Protein AF-A0A501WG36-F1 (afdb_monomer)

Organism: NCBI:txid2589816

Structure (mmCIF, N/CA/C/O backbone):
data_AF-A0A501WG36-F1
#
_entry.id   AF-A0A501WG36-F1
#
loop_
_atom_site.group_PDB
_atom_site.id
_atom_site.type_symbol
_atom_site.label_atom_id
_atom_site.label_alt_id
_atom_site.label_comp_id
_atom_site.label_asym_id
_atom_site.label_entity_id
_atom_site.label_seq_id
_atom_site.pdbx_PDB_ins_code
_atom_site.Cartn_x
_atom_site.Cartn_y
_atom_site.Cartn_z
_atom_site.occupancy
_atom_site.B_iso_or_equiv
_atom_site.auth_seq_id
_atom_site.auth_comp_id
_atom_site.auth_asym_id
_atom_site.auth_atom_id
_atom_site.pdbx_PDB_model_num
ATOM 1 N N . MET A 1 1 ? 20.739 8.788 -45.352 1.00 69.88 1 MET A N 1
ATOM 2 C CA . MET A 1 1 ? 20.113 9.465 -44.192 1.00 69.88 1 MET A CA 1
ATOM 3 C C . MET A 1 1 ? 19.326 8.489 -43.311 1.00 69.88 1 MET A C 1
ATOM 5 O O . MET A 1 1 ? 19.638 8.377 -42.136 1.00 69.88 1 MET A O 1
ATOM 9 N N . ILE A 1 2 ? 18.413 7.695 -43.884 1.00 77.44 2 ILE A N 1
ATOM 10 C CA . ILE A 1 2 ? 17.522 6.759 -43.165 1.00 77.44 2 ILE A CA 1
ATOM 11 C C . ILE A 1 2 ? 18.264 5.707 -42.306 1.00 77.44 2 ILE A C 1
ATOM 13 O O . ILE A 1 2 ? 17.936 5.539 -41.139 1.00 77.44 2 ILE A O 1
ATOM 17 N N . LYS A 1 3 ? 19.327 5.056 -42.812 1.00 81.00 3 LYS A N 1
ATOM 18 C CA . LYS A 1 3 ? 20.100 4.056 -42.033 1.00 81.00 3 LYS A CA 1
ATOM 19 C C . LYS A 1 3 ? 20.737 4.621 -40.752 1.00 81.00 3 LYS A C 1
ATOM 21 O O . LYS A 1 3 ? 20.741 3.947 -39.731 1.00 81.00 3 LYS A O 1
ATOM 26 N N . LYS A 1 4 ? 21.246 5.861 -40.790 1.00 82.88 4 LYS A N 1
ATOM 27 C CA . LYS A 1 4 ? 21.841 6.521 -39.610 1.00 82.88 4 LYS A CA 1
ATOM 28 C C . LYS A 1 4 ? 20.781 6.822 -38.545 1.00 82.88 4 LYS A C 1
ATOM 30 O O . LYS A 1 4 ? 21.060 6.690 -37.361 1.00 82.88 4 LYS A O 1
ATOM 35 N N . LEU A 1 5 ? 19.565 7.159 -38.979 1.00 83.56 5 LEU A N 1
ATOM 36 C CA . LEU A 1 5 ? 18.428 7.398 -38.094 1.00 83.56 5 LEU A CA 1
ATOM 37 C C . LEU A 1 5 ? 17.982 6.108 -37.384 1.00 83.56 5 LEU A C 1
ATOM 39 O O . LEU A 1 5 ? 17.797 6.119 -36.173 1.00 83.56 5 LEU A O 1
ATOM 43 N N . PHE A 1 6 ? 17.900 4.981 -38.101 1.00 89.00 6 PHE A N 1
ATOM 44 C CA . PHE A 1 6 ? 17.597 3.674 -37.497 1.00 89.00 6 PHE A CA 1
ATOM 45 C C . PHE A 1 6 ? 18.635 3.243 -36.456 1.00 89.00 6 PHE A C 1
ATOM 47 O O . PHE A 1 6 ? 18.264 2.798 -35.373 1.00 89.00 6 PHE A O 1
ATOM 54 N N . VAL A 1 7 ? 19.927 3.410 -36.755 1.00 90.88 7 VAL A N 1
ATOM 55 C CA . VAL A 1 7 ? 21.003 3.101 -35.798 1.00 90.88 7 VAL A CA 1
ATOM 56 C C . VAL A 1 7 ? 20.890 3.980 -34.551 1.00 90.88 7 VAL A C 1
ATOM 58 O O . VAL A 1 7 ? 20.987 3.470 -33.439 1.00 90.88 7 VAL A O 1
ATOM 61 N N . PHE A 1 8 ? 20.625 5.278 -34.718 1.00 92.94 8 PHE A N 1
ATOM 62 C CA . PHE A 1 8 ? 20.435 6.197 -33.596 1.00 92.94 8 PHE A CA 1
ATOM 63 C C . PHE A 1 8 ? 19.268 5.775 -32.691 1.00 92.94 8 PHE A C 1
ATOM 65 O O . PHE A 1 8 ? 19.455 5.640 -31.483 1.00 92.94 8 PHE A O 1
ATOM 72 N N . PHE A 1 9 ? 18.091 5.488 -33.257 1.00 93.31 9 PHE A N 1
ATOM 73 C CA . PHE A 1 9 ? 16.951 5.005 -32.471 1.00 93.31 9 PHE A CA 1
ATOM 74 C C . PHE A 1 9 ? 17.240 3.669 -31.777 1.00 93.31 9 PHE A C 1
ATOM 76 O O . PHE A 1 9 ? 16.871 3.498 -30.617 1.00 93.31 9 PHE A O 1
ATOM 83 N N . GLY A 1 10 ? 17.950 2.751 -32.441 1.00 94.88 10 GLY A N 1
ATOM 84 C CA . GLY A 1 10 ? 18.379 1.489 -31.835 1.00 94.88 10 GLY A CA 1
ATOM 85 C C . GLY A 1 10 ? 19.275 1.694 -30.610 1.00 94.88 10 GLY A C 1
ATOM 86 O O . GLY A 1 10 ? 19.047 1.074 -29.573 1.00 94.88 10 GLY A O 1
ATOM 87 N N . LEU A 1 11 ? 20.244 2.612 -30.691 1.00 96.06 11 LEU A N 1
ATOM 88 C CA . LEU A 1 11 ? 21.120 2.953 -29.565 1.00 96.06 11 LEU A CA 1
ATOM 89 C C . LEU A 1 11 ? 20.352 3.592 -28.404 1.00 96.06 11 LEU A C 1
ATOM 91 O O . LEU A 1 11 ? 20.610 3.257 -27.250 1.00 96.06 11 LEU A O 1
ATOM 95 N N . VAL A 1 12 ? 19.385 4.469 -28.692 1.00 96.19 12 VAL A N 1
ATOM 96 C CA . VAL A 1 12 ? 18.534 5.079 -27.658 1.00 96.19 12 VAL A CA 1
ATOM 97 C C . VAL A 1 12 ? 17.690 4.018 -26.949 1.00 96.19 12 VAL A C 1
ATOM 99 O O . VAL A 1 12 ? 17.652 3.994 -25.720 1.00 96.19 12 VAL A O 1
ATOM 102 N N . ILE A 1 13 ? 17.055 3.108 -27.695 1.00 95.75 13 ILE A N 1
ATOM 103 C CA . ILE A 1 13 ? 16.267 2.009 -27.116 1.00 95.75 13 ILE A CA 1
ATOM 104 C C . ILE A 1 13 ? 17.152 1.115 -26.243 1.00 95.75 13 ILE A C 1
ATOM 106 O O . ILE A 1 13 ? 16.774 0.794 -25.116 1.00 95.75 13 ILE A O 1
ATOM 110 N N . LEU A 1 14 ? 18.345 0.757 -26.727 1.00 97.00 14 LEU A N 1
ATOM 111 C CA . LEU A 1 14 ? 19.301 -0.044 -25.967 1.00 97.00 14 LEU A CA 1
ATOM 112 C C . LEU A 1 14 ? 19.734 0.667 -24.679 1.00 97.00 14 LEU A C 1
ATOM 114 O O . LEU A 1 14 ? 19.752 0.046 -23.621 1.00 97.00 14 LEU A O 1
ATOM 118 N N . ALA A 1 15 ? 20.027 1.967 -24.737 1.00 97.50 15 ALA A N 1
ATOM 119 C CA . ALA A 1 15 ? 20.397 2.747 -23.560 1.00 97.50 15 ALA A CA 1
ATOM 120 C C . ALA A 1 15 ? 19.265 2.791 -22.518 1.00 97.50 15 ALA A C 1
ATOM 122 O O . ALA A 1 15 ? 19.511 2.582 -21.330 1.00 97.50 15 ALA A O 1
ATOM 123 N N . VAL A 1 16 ? 18.015 2.994 -22.953 1.00 96.69 16 VAL A N 1
ATOM 124 C CA . VAL A 1 16 ? 16.836 2.965 -22.070 1.00 96.69 16 VAL A CA 1
ATOM 125 C C . VAL A 1 16 ? 16.648 1.578 -21.451 1.00 96.69 16 VAL A C 1
ATOM 127 O O . VAL A 1 16 ? 16.400 1.475 -20.248 1.00 96.69 16 VAL A O 1
ATOM 130 N N . PHE A 1 17 ? 16.799 0.512 -22.239 1.00 97.00 17 PHE A N 1
ATOM 131 C CA . PHE A 1 17 ? 16.728 -0.860 -21.742 1.00 97.00 17 PHE A CA 1
ATOM 132 C C . PHE A 1 17 ? 17.801 -1.130 -20.683 1.00 97.00 17 PHE A C 1
ATOM 134 O O . PHE A 1 17 ? 17.470 -1.566 -19.583 1.00 97.00 17 PHE A O 1
ATOM 141 N N . LEU A 1 18 ? 19.067 -0.818 -20.979 1.00 98.00 18 LEU A N 1
ATOM 142 C CA . LEU A 1 18 ? 20.187 -1.014 -20.055 1.00 98.00 18 LEU A CA 1
ATOM 143 C C . LEU A 1 18 ? 20.000 -0.224 -18.757 1.00 98.00 18 LEU A C 1
ATOM 145 O O . LEU A 1 18 ? 20.305 -0.732 -17.682 1.00 98.00 18 LEU A O 1
ATOM 149 N N . TYR A 1 19 ? 19.444 0.984 -18.843 1.00 98.00 19 TYR A N 1
ATOM 150 C CA . TYR A 1 19 ? 19.111 1.788 -17.674 1.00 98.00 19 TYR A CA 1
ATOM 151 C C . TYR A 1 19 ? 18.047 1.133 -16.783 1.00 98.00 19 TYR A C 1
ATOM 153 O O . TYR A 1 19 ? 18.227 1.034 -15.573 1.00 98.00 19 TYR A O 1
ATOM 161 N N . TYR A 1 20 ? 16.932 0.661 -17.342 1.00 97.88 20 TYR A N 1
ATOM 162 C CA . TYR A 1 20 ? 15.915 -0.010 -16.526 1.00 97.88 20 TYR A CA 1
ATOM 163 C C . TYR A 1 20 ? 16.375 -1.385 -16.033 1.00 97.88 20 TYR A C 1
ATOM 165 O O . TYR A 1 20 ? 16.014 -1.793 -14.930 1.00 97.88 20 TYR A O 1
ATOM 173 N N . PHE A 1 21 ? 17.207 -2.076 -16.810 1.00 98.19 21 PHE A N 1
ATOM 174 C CA . PHE A 1 21 ? 17.831 -3.322 -16.389 1.00 98.19 21 PHE A CA 1
ATOM 175 C C . PHE A 1 21 ? 18.759 -3.103 -15.188 1.00 98.19 21 PHE A C 1
ATOM 177 O O . PHE A 1 21 ? 18.647 -3.823 -14.196 1.00 98.19 21 PHE A O 1
ATOM 184 N N . SER A 1 22 ? 19.605 -2.066 -15.214 1.00 98.38 22 SER A N 1
ATOM 185 C CA . SER A 1 22 ? 20.462 -1.732 -14.071 1.00 98.38 22 SER A CA 1
ATOM 186 C C . SER A 1 22 ? 19.648 -1.330 -12.837 1.00 98.38 22 SER A C 1
ATOM 188 O O . SER A 1 22 ? 19.974 -1.770 -11.738 1.00 98.38 22 SER A O 1
ATOM 190 N N . VAL A 1 23 ? 18.536 -0.599 -13.005 1.00 98.19 23 VAL A N 1
ATOM 191 C CA . VAL A 1 23 ? 17.589 -0.301 -11.911 1.00 98.19 23 VAL A CA 1
ATOM 192 C C . VAL A 1 23 ? 17.072 -1.582 -11.252 1.00 98.19 23 VAL A C 1
ATOM 194 O O . VAL A 1 23 ? 17.028 -1.654 -10.025 1.00 98.19 23 VAL A O 1
ATOM 197 N N . ILE A 1 24 ? 16.706 -2.603 -12.035 1.00 98.44 24 ILE A N 1
ATOM 198 C CA . ILE A 1 24 ? 16.245 -3.890 -11.492 1.00 98.44 24 ILE A CA 1
ATOM 199 C C . ILE A 1 24 ? 17.374 -4.589 -10.728 1.00 98.44 24 ILE A C 1
ATOM 201 O O . ILE A 1 24 ? 17.134 -5.081 -9.629 1.00 98.44 24 ILE A O 1
ATOM 205 N N . LEU A 1 25 ? 18.593 -4.629 -11.274 1.00 98.56 25 LEU A N 1
ATOM 206 C CA . LEU A 1 25 ? 19.733 -5.271 -10.610 1.00 98.56 25 LEU A CA 1
ATOM 207 C C . LEU A 1 25 ? 20.067 -4.607 -9.271 1.00 98.56 25 LEU A C 1
ATOM 209 O O . LEU A 1 25 ? 20.210 -5.302 -8.267 1.00 98.56 25 LEU A O 1
ATOM 213 N N . ILE A 1 26 ? 20.118 -3.272 -9.246 1.00 98.50 26 ILE A N 1
ATOM 214 C CA . ILE A 1 26 ? 20.342 -2.496 -8.022 1.00 98.50 26 ILE A CA 1
ATOM 215 C C . ILE A 1 26 ? 19.221 -2.778 -7.020 1.00 98.50 26 ILE A C 1
ATOM 217 O O . ILE A 1 26 ? 19.494 -3.085 -5.863 1.00 98.50 26 ILE A O 1
ATOM 221 N N . ALA A 1 27 ? 17.959 -2.737 -7.448 1.00 98.50 27 ALA A N 1
ATOM 222 C CA . ALA A 1 27 ? 16.847 -3.011 -6.548 1.00 98.50 27 ALA A CA 1
ATOM 223 C C . ALA A 1 27 ? 16.910 -4.430 -5.968 1.00 98.50 27 ALA A C 1
ATOM 225 O O . ALA A 1 27 ? 16.736 -4.597 -4.765 1.00 98.50 27 ALA A O 1
ATOM 226 N N . ARG A 1 28 ? 17.218 -5.448 -6.784 1.00 98.56 28 ARG A N 1
ATOM 227 C CA . ARG A 1 28 ? 17.373 -6.837 -6.319 1.00 98.56 28 ARG A CA 1
ATOM 228 C C . ARG A 1 28 ? 18.486 -6.981 -5.285 1.00 98.56 28 ARG A C 1
ATOM 230 O O . ARG A 1 28 ? 18.293 -7.705 -4.315 1.00 98.56 28 ARG A O 1
ATOM 237 N N . ALA A 1 29 ? 19.614 -6.297 -5.483 1.00 98.56 29 ALA A N 1
ATOM 238 C CA . ALA A 1 29 ? 20.736 -6.330 -4.550 1.00 98.56 29 ALA A CA 1
ATOM 239 C C . ALA A 1 29 ? 20.374 -5.727 -3.181 1.00 98.56 29 ALA A C 1
ATOM 241 O O . ALA A 1 29 ? 20.750 -6.287 -2.158 1.00 98.56 29 ALA A O 1
ATOM 242 N N . ASN A 1 30 ? 19.591 -4.643 -3.166 1.00 98.19 30 ASN A N 1
ATOM 243 C CA . ASN A 1 30 ? 19.268 -3.902 -1.941 1.00 98.19 30 ASN A CA 1
ATOM 244 C C . ASN A 1 30 ? 17.944 -4.331 -1.274 1.00 98.19 30 ASN A C 1
ATOM 246 O O . ASN A 1 30 ? 17.700 -3.977 -0.126 1.00 98.19 30 ASN A O 1
ATOM 250 N N . THR A 1 31 ? 17.076 -5.097 -1.953 1.00 98.56 31 THR A N 1
ATOM 251 C CA . THR A 1 31 ? 15.717 -5.414 -1.451 1.00 98.56 31 THR A CA 1
ATOM 252 C C . THR A 1 31 ? 15.736 -6.041 -0.060 1.00 98.56 31 THR A C 1
ATOM 254 O O . THR A 1 31 ? 14.935 -5.665 0.790 1.00 98.56 31 THR A O 1
ATOM 257 N N . LYS A 1 32 ? 16.641 -6.996 0.178 1.00 98.19 32 LYS A N 1
ATOM 258 C CA . LYS A 1 32 ? 16.707 -7.715 1.455 1.00 98.19 32 LYS A CA 1
ATOM 259 C C . LYS A 1 32 ? 17.070 -6.784 2.614 1.00 98.19 32 LYS A C 1
ATOM 261 O O . LYS A 1 32 ? 16.481 -6.897 3.680 1.00 98.19 32 LYS A O 1
ATOM 266 N N . GLU A 1 33 ? 18.021 -5.882 2.395 1.00 98.31 33 GLU A N 1
ATOM 267 C CA . GLU A 1 33 ? 18.444 -4.892 3.389 1.00 98.31 33 GLU A CA 1
ATOM 268 C C . GLU A 1 33 ? 17.315 -3.903 3.682 1.00 98.31 33 GLU A C 1
ATOM 270 O O . GLU A 1 33 ? 16.894 -3.806 4.828 1.00 98.31 33 GLU A O 1
ATOM 275 N N . ILE A 1 34 ? 16.717 -3.313 2.640 1.00 98.31 34 ILE A N 1
ATOM 276 C CA . ILE A 1 34 ? 15.570 -2.396 2.756 1.00 98.31 34 ILE A CA 1
ATOM 277 C C . ILE A 1 34 ? 14.424 -3.020 3.566 1.00 98.31 34 ILE A C 1
ATOM 279 O O . ILE A 1 34 ? 13.839 -2.374 4.432 1.00 98.31 34 ILE A O 1
ATOM 283 N N . VAL A 1 35 ? 14.081 -4.281 3.288 1.00 98.50 35 VAL A N 1
ATOM 284 C CA . VAL A 1 35 ? 13.005 -4.984 4.003 1.00 98.50 35 VAL A CA 1
ATOM 285 C C . VAL A 1 35 ? 13.389 -5.259 5.454 1.00 98.50 35 VAL A C 1
ATOM 287 O O . VAL A 1 35 ? 12.561 -5.066 6.339 1.00 98.50 35 VAL A O 1
ATOM 290 N N . ASN A 1 36 ? 14.625 -5.683 5.719 1.00 98.31 36 ASN A N 1
ATOM 291 C CA . ASN A 1 36 ? 15.087 -5.938 7.083 1.00 98.31 36 ASN A CA 1
ATOM 292 C C . ASN A 1 36 ? 15.111 -4.658 7.928 1.00 98.31 36 ASN A C 1
ATOM 294 O O . ASN A 1 36 ? 14.670 -4.685 9.072 1.00 98.31 36 ASN A O 1
ATOM 298 N N . GLU A 1 37 ? 15.575 -3.543 7.364 1.00 97.81 37 GLU A N 1
ATOM 299 C CA . GLU A 1 37 ? 15.537 -2.233 8.019 1.00 97.81 37 GLU A CA 1
ATOM 300 C C . GLU A 1 37 ? 14.099 -1.796 8.308 1.00 97.81 37 GLU A C 1
ATOM 302 O O . GLU A 1 37 ? 13.791 -1.369 9.420 1.00 97.81 37 GLU A O 1
ATOM 307 N N . ALA A 1 38 ? 13.195 -1.964 7.338 1.00 97.31 38 ALA A N 1
ATOM 308 C CA . ALA A 1 38 ? 11.784 -1.646 7.521 1.00 97.31 38 ALA A CA 1
ATOM 309 C C . ALA A 1 38 ? 11.139 -2.489 8.633 1.00 97.31 38 ALA A C 1
ATOM 311 O O . ALA A 1 38 ? 10.385 -1.957 9.444 1.00 97.31 38 ALA A O 1
ATOM 312 N N . LEU A 1 39 ? 11.467 -3.783 8.710 1.00 97.75 39 LEU A N 1
ATOM 313 C CA . LEU A 1 39 ? 10.979 -4.682 9.759 1.00 97.75 39 LEU A CA 1
ATOM 314 C C . LEU A 1 39 ? 11.571 -4.384 11.143 1.00 97.75 39 LEU A C 1
ATOM 316 O O . LEU A 1 39 ? 10.935 -4.699 12.145 1.00 97.75 39 LEU A O 1
ATOM 320 N N . ALA A 1 40 ? 12.770 -3.804 11.205 1.00 97.19 40 ALA A N 1
ATOM 321 C CA . ALA A 1 40 ? 13.427 -3.414 12.450 1.00 97.19 40 ALA A CA 1
ATOM 322 C C . ALA A 1 40 ? 12.992 -2.026 12.961 1.00 97.19 40 ALA A C 1
ATOM 324 O O . ALA A 1 40 ? 13.392 -1.628 14.055 1.00 97.19 40 ALA A O 1
ATOM 325 N N . SER A 1 41 ? 12.194 -1.280 12.188 1.00 95.75 41 SER A N 1
ATOM 326 C CA . SER A 1 41 ? 11.684 0.030 12.596 1.00 95.75 41 SER A CA 1
ATOM 327 C C . SER A 1 41 ? 10.709 -0.088 13.770 1.00 95.75 41 SER A C 1
ATOM 329 O O . SER A 1 41 ? 9.834 -0.949 13.800 1.00 95.75 41 SER A O 1
ATOM 331 N N . ASP A 1 42 ? 10.789 0.883 14.677 1.00 93.69 42 ASP A N 1
ATOM 332 C CA . ASP A 1 42 ? 9.832 1.161 15.756 1.00 93.69 42 ASP A CA 1
ATOM 333 C C . ASP A 1 42 ? 8.380 1.393 15.290 1.00 93.69 42 ASP A C 1
ATOM 335 O O . ASP A 1 42 ? 7.446 1.363 16.091 1.00 93.69 42 ASP A O 1
ATOM 339 N N . LYS A 1 43 ? 8.169 1.597 13.987 1.00 91.12 43 LYS A N 1
ATOM 340 C CA . LYS A 1 43 ? 6.844 1.680 13.365 1.00 91.12 43 LYS A CA 1
ATOM 341 C C . LYS A 1 43 ? 6.148 0.328 13.226 1.00 91.12 43 LYS A C 1
ATOM 343 O O . LYS A 1 43 ? 4.946 0.307 12.979 1.00 91.12 43 LYS A O 1
ATOM 348 N N . MET A 1 44 ? 6.870 -0.788 13.339 1.00 96.69 44 MET A N 1
ATOM 349 C CA . MET A 1 44 ? 6.293 -2.133 13.260 1.00 96.69 44 MET A CA 1
ATOM 350 C C . MET A 1 44 ? 5.572 -2.477 14.567 1.00 96.69 44 MET A C 1
ATOM 352 O O . MET A 1 44 ? 6.093 -3.195 15.415 1.00 96.69 44 MET A O 1
ATOM 356 N N . LYS A 1 45 ? 4.371 -1.921 14.732 1.00 97.38 45 LYS A N 1
ATOM 357 C CA . LYS A 1 45 ? 3.529 -2.054 15.929 1.00 97.38 45 LYS A CA 1
ATOM 358 C C . LYS A 1 45 ? 2.586 -3.250 15.859 1.00 97.38 45 LYS A C 1
ATOM 360 O O . LYS A 1 45 ? 2.202 -3.773 16.899 1.00 97.38 45 LYS A O 1
ATOM 365 N N . LEU A 1 46 ? 2.224 -3.666 14.645 1.00 97.56 46 LEU A N 1
ATOM 366 C CA . LEU A 1 46 ? 1.326 -4.787 14.386 1.00 97.56 46 LEU A CA 1
ATOM 367 C C . LEU A 1 46 ? 2.059 -5.959 13.737 1.00 97.56 46 LEU A C 1
ATOM 369 O O . LEU A 1 46 ? 2.835 -5.797 12.787 1.00 97.56 46 LEU A O 1
ATOM 373 N N . GLU A 1 47 ? 1.731 -7.153 14.202 1.00 97.06 47 GLU A N 1
ATOM 374 C CA . GLU A 1 47 ? 1.969 -8.407 13.507 1.00 97.06 47 GLU A CA 1
ATOM 375 C C . GLU A 1 47 ? 0.789 -8.739 12.584 1.00 97.06 47 GLU A C 1
ATOM 377 O O . GLU A 1 47 ? -0.331 -8.260 12.759 1.00 97.06 47 GLU A O 1
ATOM 382 N N . LEU A 1 48 ? 1.009 -9.583 11.571 1.00 95.00 48 LEU A N 1
ATOM 383 C CA . LEU A 1 48 ? -0.068 -9.935 10.636 1.00 95.00 48 LEU A CA 1
ATOM 384 C C . LEU A 1 48 ? -1.219 -10.689 11.327 1.00 95.00 48 LEU A C 1
ATOM 386 O O . LEU A 1 48 ? -2.372 -10.542 10.934 1.00 95.00 48 LEU A O 1
ATOM 390 N N . ASN A 1 49 ? -0.915 -11.464 12.370 1.00 95.50 49 ASN A N 1
ATOM 391 C CA . ASN A 1 49 ? -1.902 -12.194 13.168 1.00 95.50 49 ASN A CA 1
ATOM 392 C C . ASN A 1 49 ? -2.690 -11.303 14.146 1.00 95.50 49 ASN A C 1
ATOM 394 O O . ASN A 1 49 ? -3.583 -11.808 14.823 1.00 95.50 49 ASN A O 1
ATOM 398 N N . ASP A 1 50 ? -2.386 -10.003 14.215 1.00 97.56 50 ASP A N 1
ATOM 399 C CA . ASP A 1 50 ? -3.220 -9.041 14.934 1.00 97.56 50 ASP A CA 1
ATOM 400 C C . ASP A 1 50 ? -4.497 -8.702 14.156 1.00 97.56 50 ASP A C 1
ATOM 402 O O . ASP A 1 50 ? -5.472 -8.250 14.757 1.00 97.56 50 ASP A O 1
ATOM 406 N N . LEU A 1 51 ? -4.512 -8.940 12.838 1.00 98.12 51 LEU A N 1
ATOM 407 C CA . LEU A 1 51 ? -5.714 -8.851 12.017 1.00 98.12 51 LEU A CA 1
ATOM 408 C C . LEU A 1 51 ? -6.525 -10.140 12.153 1.00 98.12 51 LEU A C 1
ATOM 410 O O . LEU A 1 51 ? -5.999 -11.247 12.016 1.00 98.12 51 LEU A O 1
ATOM 414 N N . THR A 1 52 ? -7.837 -10.006 12.338 1.00 98.12 52 THR A N 1
ATOM 415 C CA . THR A 1 52 ? -8.740 -11.152 12.195 1.00 98.12 52 THR A CA 1
ATOM 416 C C . THR A 1 52 ? -8.754 -11.639 10.743 1.00 98.12 52 THR A C 1
ATOM 418 O O . THR A 1 52 ? -8.447 -10.890 9.812 1.00 98.12 52 THR A O 1
ATOM 421 N N . ALA A 1 53 ? -9.163 -12.892 10.521 1.00 97.44 53 ALA A N 1
ATOM 422 C CA . ALA A 1 53 ? -9.311 -13.429 9.166 1.00 97.44 53 ALA A CA 1
ATOM 423 C C . ALA A 1 53 ? -10.258 -12.572 8.302 1.00 97.44 53 ALA A C 1
ATOM 425 O O . ALA A 1 53 ? -9.988 -12.352 7.126 1.00 97.44 53 ALA A O 1
ATOM 426 N N . GLU A 1 54 ? -11.325 -12.040 8.903 1.00 97.81 54 GLU A N 1
ATOM 427 C CA . GLU A 1 54 ? -12.287 -11.158 8.236 1.00 97.81 54 GLU A CA 1
ATOM 428 C C . GLU A 1 54 ? -11.671 -9.800 7.865 1.00 97.81 54 GLU A C 1
ATOM 430 O O . GLU A 1 54 ? -11.855 -9.315 6.750 1.00 97.81 54 GLU A O 1
ATOM 435 N N . GLN A 1 55 ? -10.882 -9.200 8.765 1.00 98.50 55 GLN A N 1
ATOM 436 C CA . GLN A 1 55 ? -10.149 -7.964 8.476 1.00 98.50 55 GLN A CA 1
ATOM 437 C C . GLN A 1 55 ? -9.142 -8.172 7.345 1.00 98.50 55 GLN A C 1
ATOM 439 O O . GLN A 1 55 ? -9.083 -7.369 6.415 1.00 98.50 55 GLN A O 1
ATOM 444 N N . LEU A 1 56 ? -8.369 -9.258 7.389 1.00 98.31 56 LEU A N 1
ATOM 445 C CA . LEU A 1 56 ? -7.402 -9.562 6.341 1.00 98.31 56 LEU A CA 1
ATOM 446 C C . LEU A 1 56 ? -8.085 -9.784 4.983 1.00 98.31 56 LEU A C 1
ATOM 448 O O . LEU A 1 56 ? -7.640 -9.218 3.984 1.00 98.31 56 LEU A O 1
ATOM 452 N N . ASP A 1 57 ? -9.178 -10.549 4.942 1.00 97.94 57 ASP A N 1
ATOM 453 C CA . ASP A 1 57 ? -9.952 -10.763 3.715 1.00 97.94 57 ASP A CA 1
ATOM 454 C C . ASP A 1 57 ? -10.479 -9.440 3.145 1.00 97.94 57 ASP A C 1
ATOM 456 O O . ASP A 1 57 ? -10.264 -9.138 1.969 1.00 97.94 57 ASP A O 1
ATOM 460 N N . ALA A 1 58 ? -11.071 -8.589 3.988 1.00 98.31 58 ALA A N 1
ATOM 461 C CA . ALA A 1 58 ? -11.553 -7.284 3.557 1.00 98.31 58 ALA A CA 1
ATOM 462 C C . ALA A 1 58 ? -10.425 -6.385 3.039 1.00 98.31 58 ALA A C 1
ATOM 464 O O . ALA A 1 58 ? -10.587 -5.735 2.004 1.00 98.31 58 ALA A O 1
ATOM 465 N N . LEU A 1 59 ? -9.267 -6.357 3.706 1.00 98.19 59 LEU A N 1
ATOM 466 C CA . LEU A 1 59 ? -8.108 -5.601 3.237 1.00 98.19 59 LEU A CA 1
ATOM 467 C C . LEU A 1 59 ? -7.715 -6.016 1.822 1.00 98.19 59 LEU A C 1
ATOM 469 O O . LEU A 1 59 ? -7.563 -5.156 0.954 1.00 98.19 59 LEU A O 1
ATOM 473 N N . LEU A 1 60 ? -7.580 -7.320 1.588 1.00 97.44 60 LEU A N 1
ATOM 474 C CA . LEU A 1 60 ? -7.177 -7.871 0.300 1.00 97.44 60 LEU A CA 1
ATOM 475 C C . LEU A 1 60 ? -8.241 -7.608 -0.760 1.00 97.44 60 LEU A C 1
ATOM 477 O O . LEU A 1 60 ? -7.948 -6.984 -1.775 1.00 97.44 60 LEU A O 1
ATOM 481 N N . LYS A 1 61 ? -9.495 -7.977 -0.495 1.00 96.38 61 LYS A N 1
ATOM 482 C CA . LYS A 1 61 ? -10.614 -7.808 -1.430 1.00 96.38 61 LYS A CA 1
ATOM 483 C C . LYS A 1 61 ? -10.795 -6.353 -1.859 1.00 96.38 61 LYS A C 1
ATOM 485 O O . LYS A 1 61 ? -11.148 -6.088 -3.006 1.00 96.38 61 LYS A O 1
ATOM 490 N N . ILE A 1 62 ? -10.534 -5.405 -0.957 1.00 96.06 62 ILE A N 1
ATOM 491 C CA . ILE A 1 62 ? -10.687 -3.980 -1.242 1.00 96.06 62 ILE A CA 1
ATOM 492 C C . ILE A 1 62 ? -9.430 -3.350 -1.829 1.00 96.06 62 ILE A C 1
ATOM 494 O O . ILE A 1 62 ? -9.587 -2.472 -2.669 1.00 96.06 62 ILE A O 1
ATOM 498 N N . GLN A 1 63 ? -8.217 -3.717 -1.409 1.00 95.69 63 GLN A N 1
ATOM 499 C CA . GLN A 1 63 ? -6.990 -3.036 -1.849 1.00 95.69 63 GLN A CA 1
ATOM 500 C C . GLN A 1 63 ? -6.286 -3.734 -3.010 1.00 95.69 63 GLN A C 1
ATOM 502 O O . GLN A 1 63 ? -5.744 -3.039 -3.872 1.00 95.69 63 GLN A O 1
ATOM 507 N N . ASP A 1 64 ? -6.282 -5.065 -3.025 1.00 96.88 64 ASP A N 1
ATOM 508 C CA . ASP A 1 64 ? -5.497 -5.888 -3.946 1.00 96.88 64 ASP A CA 1
ATOM 509 C C . ASP A 1 64 ? -6.063 -7.328 -4.015 1.00 96.88 64 ASP A C 1
ATOM 511 O O . ASP A 1 64 ? -5.517 -8.260 -3.418 1.00 96.88 64 ASP A O 1
ATOM 515 N N . PRO A 1 65 ? -7.215 -7.533 -4.682 1.00 95.50 65 PRO A N 1
ATOM 516 C CA . PRO A 1 65 ? -7.990 -8.776 -4.596 1.00 95.50 65 PRO A CA 1
ATOM 517 C C . PRO A 1 65 ? -7.249 -10.021 -5.103 1.00 95.50 65 PRO A C 1
ATOM 519 O O . PRO A 1 65 ? -7.602 -11.137 -4.733 1.00 95.50 65 PRO A O 1
ATOM 522 N N . ASN A 1 66 ? -6.209 -9.853 -5.923 1.00 96.00 66 ASN A N 1
ATOM 523 C CA . ASN A 1 66 ? -5.401 -10.951 -6.458 1.00 96.00 66 ASN A CA 1
ATOM 524 C C . ASN A 1 66 ? -4.001 -11.039 -5.821 1.00 96.00 66 ASN A C 1
ATOM 526 O O . ASN A 1 66 ? -3.082 -11.632 -6.400 1.00 96.00 66 ASN A O 1
ATOM 530 N N . PHE A 1 67 ? -3.825 -10.43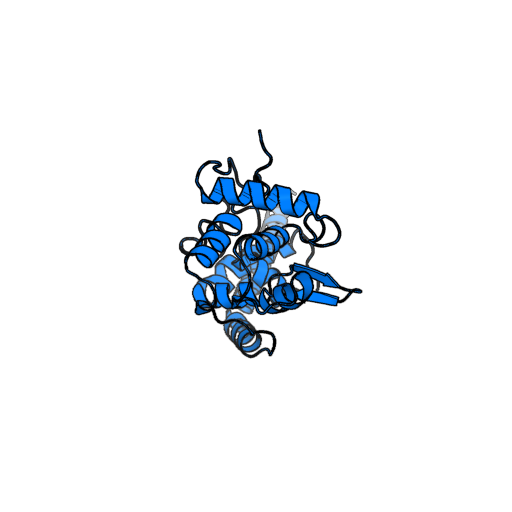3 -4.643 1.00 98.19 67 PHE A N 1
ATOM 531 C CA . PHE A 1 67 ? -2.532 -10.200 -4.003 1.00 98.19 67 PHE A CA 1
ATOM 532 C C . PHE A 1 67 ? -1.615 -11.426 -3.944 1.00 98.19 67 PHE A C 1
ATOM 534 O O . PHE A 1 67 ? -0.445 -11.356 -4.328 1.00 98.19 67 PHE A O 1
ATOM 541 N N . TYR A 1 68 ? -2.132 -12.563 -3.471 1.00 97.62 68 TYR A N 1
ATOM 542 C CA . TYR A 1 68 ? -1.327 -13.773 -3.285 1.00 97.62 68 TYR A CA 1
ATOM 543 C C . TYR A 1 68 ? -0.929 -14.451 -4.600 1.00 97.62 68 TYR A C 1
ATOM 545 O O . TYR A 1 68 ? 0.079 -15.155 -4.638 1.00 97.62 68 TYR A O 1
ATOM 553 N N . ASN A 1 69 ? -1.666 -14.214 -5.685 1.00 96.75 69 ASN A N 1
ATOM 554 C CA . ASN A 1 69 ? -1.422 -14.880 -6.964 1.00 96.75 69 ASN A CA 1
ATOM 555 C C . ASN A 1 69 ? -0.529 -14.049 -7.891 1.00 96.75 69 ASN A C 1
ATOM 557 O O . ASN A 1 69 ? 0.222 -14.599 -8.702 1.00 96.75 69 ASN A O 1
ATOM 561 N N . HIS A 1 70 ? -0.601 -12.719 -7.802 1.00 97.12 70 HIS A N 1
ATOM 562 C CA . HIS A 1 70 ? 0.216 -11.856 -8.642 1.00 97.12 70 HIS A CA 1
ATOM 563 C C . HIS A 1 70 ? 1.661 -11.777 -8.126 1.00 97.12 70 HIS A C 1
ATOM 565 O O . HIS A 1 70 ? 1.951 -11.935 -6.942 1.00 97.12 70 HIS A O 1
ATOM 571 N N . LYS A 1 71 ? 2.602 -11.426 -9.006 1.00 96.44 71 LYS A N 1
ATOM 572 C CA . LYS A 1 71 ? 4.028 -11.273 -8.660 1.00 96.44 71 LYS A CA 1
ATOM 573 C C . LYS A 1 71 ? 4.414 -9.795 -8.584 1.00 96.44 71 LYS A C 1
ATOM 575 O O . LYS A 1 71 ? 5.149 -9.299 -9.423 1.00 96.44 71 LYS A O 1
ATOM 580 N N . GLY A 1 72 ? 3.813 -9.060 -7.659 1.00 97.06 72 GLY A N 1
ATOM 581 C CA . GLY A 1 72 ? 4.020 -7.621 -7.449 1.00 97.06 72 GLY A CA 1
ATOM 582 C C . GLY A 1 72 ? 3.203 -6.653 -8.303 1.00 97.06 72 GLY A C 1
ATOM 583 O O . GLY A 1 72 ? 3.118 -5.484 -7.942 1.00 97.06 72 GLY A O 1
ATOM 584 N N . VAL A 1 73 ? 2.599 -7.092 -9.407 1.00 97.44 73 VAL A N 1
ATOM 585 C CA . VAL A 1 73 ? 1.814 -6.231 -10.302 1.00 97.44 73 VAL A CA 1
ATOM 586 C C . VAL A 1 73 ? 0.600 -6.994 -10.804 1.00 97.44 73 VAL A C 1
ATOM 588 O O . VAL A 1 73 ? 0.743 -8.141 -11.231 1.00 97.44 73 VAL A O 1
ATOM 591 N N . ASP A 1 74 ? -0.548 -6.329 -10.816 1.00 96.31 74 ASP A N 1
ATOM 592 C CA . ASP A 1 74 ? -1.786 -6.835 -11.386 1.00 96.31 74 ASP A CA 1
ATOM 593 C C . ASP A 1 74 ? -2.555 -5.695 -12.071 1.00 96.31 74 ASP A C 1
ATOM 595 O O . ASP A 1 74 ? -2.812 -4.647 -11.485 1.00 96.31 74 ASP A O 1
ATOM 599 N N . PHE A 1 75 ? -2.865 -5.910 -13.350 1.00 90.31 75 PHE A N 1
ATOM 600 C CA . PHE A 1 75 ? -3.630 -5.001 -14.205 1.00 90.31 75 PHE A CA 1
ATOM 601 C C . PHE A 1 75 ? -4.840 -5.697 -14.837 1.00 90.31 75 PHE A C 1
ATOM 603 O O . PHE A 1 75 ? -5.455 -5.137 -15.742 1.00 90.31 75 PHE A O 1
ATOM 610 N N . ALA A 1 76 ? -5.149 -6.926 -14.432 1.00 91.56 76 ALA A N 1
ATOM 611 C CA . ALA A 1 76 ? -6.221 -7.714 -15.026 1.00 91.56 76 ALA A CA 1
ATOM 612 C C . ALA A 1 76 ? -7.417 -7.848 -14.083 1.00 91.56 76 ALA A C 1
ATOM 614 O O . ALA A 1 76 ? -8.543 -7.932 -14.564 1.00 91.56 76 ALA A O 1
ATOM 615 N N . THR A 1 77 ? -7.185 -7.862 -12.768 1.00 91.38 77 THR A N 1
ATOM 616 C CA . THR A 1 77 ? -8.259 -8.092 -11.799 1.00 91.38 77 THR A CA 1
ATOM 617 C C . THR A 1 77 ? -9.035 -6.804 -11.510 1.00 91.38 77 THR A C 1
ATOM 619 O O . THR A 1 77 ? -8.447 -5.840 -11.000 1.00 91.38 77 THR A O 1
ATOM 622 N N . PRO A 1 78 ? -10.359 -6.783 -11.762 1.00 90.69 78 PRO A N 1
ATOM 623 C CA . PRO A 1 78 ? -11.206 -5.651 -11.414 1.00 90.69 78 PRO A CA 1
ATOM 624 C C . PRO A 1 78 ? -11.072 -5.265 -9.940 1.00 90.69 78 PRO A C 1
ATOM 626 O O . PRO A 1 78 ? -10.943 -6.117 -9.063 1.00 90.69 78 PRO A O 1
ATOM 629 N N . GLY A 1 79 ? -11.092 -3.963 -9.657 1.00 86.81 79 GLY A N 1
ATOM 630 C CA . GLY A 1 79 ? -10.922 -3.451 -8.297 1.00 86.81 79 GLY A CA 1
ATOM 631 C C . GLY A 1 79 ? -9.478 -3.402 -7.771 1.00 86.81 79 GLY A C 1
ATOM 632 O O . GLY A 1 79 ? -9.266 -2.746 -6.752 1.00 86.81 79 GLY A O 1
ATOM 633 N N . THR A 1 80 ? -8.475 -3.986 -8.447 1.00 88.12 80 THR A N 1
ATOM 634 C CA . THR A 1 80 ? -7.051 -3.828 -8.062 1.00 88.12 80 THR A CA 1
ATOM 635 C C . THR A 1 80 ? -6.567 -2.392 -8.259 1.00 88.12 80 THR A C 1
ATOM 637 O O . THR A 1 80 ? -5.861 -1.825 -7.424 1.00 88.12 80 THR A O 1
ATOM 640 N N . GLY A 1 81 ? -6.967 -1.761 -9.362 1.00 88.62 81 GLY A N 1
ATOM 641 C CA . GLY A 1 81 ? -6.485 -0.428 -9.708 1.00 88.62 81 GLY A CA 1
ATOM 642 C C . GLY A 1 81 ? -5.177 -0.424 -10.469 1.00 88.62 81 GLY A C 1
ATOM 643 O O . GLY A 1 81 ? -4.767 -1.397 -11.089 1.00 88.62 81 GLY A O 1
ATOM 644 N N . VAL A 1 82 ? -4.535 0.742 -10.464 1.00 87.31 82 VAL A N 1
ATOM 645 C CA . VAL A 1 82 ? -3.271 0.986 -11.179 1.00 87.31 82 VAL A CA 1
ATOM 646 C C . VAL A 1 82 ? -2.031 0.749 -10.305 1.00 87.31 82 VAL A C 1
ATOM 648 O O . VAL A 1 82 ? -0.898 0.955 -10.756 1.00 87.31 82 VAL A O 1
ATOM 651 N N . THR A 1 83 ? -2.227 0.424 -9.023 1.00 93.25 83 THR A N 1
ATOM 652 C CA . THR A 1 83 ? -1.162 0.253 -8.025 1.00 93.25 83 THR A CA 1
ATOM 653 C C . THR A 1 83 ? -1.551 -0.842 -7.031 1.00 93.25 83 THR A C 1
ATOM 655 O O . THR A 1 83 ? -2.475 -0.632 -6.255 1.00 93.25 83 THR A O 1
ATOM 658 N N . THR A 1 84 ? -0.818 -1.956 -7.041 1.00 97.44 84 THR A N 1
ATOM 659 C CA . THR A 1 84 ? -0.899 -3.042 -6.043 1.00 97.44 84 THR A CA 1
ATOM 660 C C . THR A 1 84 ? -0.308 -2.621 -4.695 1.00 97.44 84 THR A C 1
ATOM 662 O O . THR A 1 84 ? 0.421 -1.622 -4.608 1.00 97.44 84 THR A O 1
ATOM 665 N N . ILE A 1 85 ? -0.528 -3.422 -3.649 1.00 98.19 85 ILE A N 1
ATOM 666 C CA . ILE A 1 85 ? 0.128 -3.249 -2.341 1.00 98.19 85 ILE A CA 1
ATOM 667 C C . ILE A 1 85 ? 1.655 -3.238 -2.509 1.00 98.19 85 ILE A C 1
ATOM 669 O O . ILE A 1 85 ? 2.333 -2.328 -2.021 1.00 98.19 85 ILE A O 1
ATOM 673 N N . SER A 1 86 ? 2.202 -4.182 -3.281 1.00 98.56 86 SER A N 1
ATOM 674 C CA . SER A 1 86 ? 3.645 -4.278 -3.539 1.00 98.56 86 SER A CA 1
ATOM 675 C C . SER A 1 86 ? 4.188 -3.026 -4.242 1.00 98.56 86 SER A C 1
ATOM 677 O O . SER A 1 86 ? 5.234 -2.504 -3.857 1.00 98.56 86 SER A O 1
ATOM 679 N N . GLN A 1 87 ? 3.476 -2.478 -5.236 1.00 98.12 87 GLN A N 1
ATOM 680 C CA . GLN A 1 87 ? 3.870 -1.215 -5.875 1.00 98.12 87 GLN A CA 1
ATOM 681 C C . GLN A 1 87 ? 3.774 -0.024 -4.911 1.00 98.12 87 GLN A C 1
ATOM 683 O O . GLN A 1 87 ? 4.608 0.884 -4.983 1.00 98.12 87 GLN A O 1
ATOM 688 N N . GLY A 1 88 ? 2.781 -0.018 -4.018 1.00 97.19 88 GLY A N 1
ATOM 689 C CA . GLY A 1 88 ? 2.612 0.990 -2.974 1.00 97.19 88 GLY A CA 1
ATOM 690 C C . GLY A 1 88 ? 3.806 1.047 -2.022 1.00 97.19 88 GLY A C 1
ATOM 691 O O . GLY A 1 88 ? 4.370 2.124 -1.822 1.00 97.19 88 GLY A O 1
ATOM 692 N N . LEU A 1 89 ? 4.252 -0.107 -1.520 1.00 98.25 89 LEU A N 1
ATOM 693 C CA . LEU A 1 89 ? 5.442 -0.206 -0.669 1.00 98.25 89 LEU A CA 1
ATOM 694 C C . LEU A 1 89 ? 6.724 0.141 -1.423 1.00 98.25 89 LEU A C 1
ATOM 696 O O . LEU A 1 89 ? 7.552 0.893 -0.915 1.00 98.25 89 LEU A O 1
ATOM 700 N N . VAL A 1 90 ? 6.864 -0.303 -2.676 1.00 98.50 90 VAL A N 1
ATOM 701 C CA . VAL A 1 90 ? 8.002 0.105 -3.510 1.00 98.50 90 VAL A CA 1
ATOM 702 C C . VAL A 1 90 ? 8.045 1.621 -3.685 1.00 98.50 90 VAL A C 1
ATOM 704 O O . VAL A 1 90 ? 9.123 2.204 -3.618 1.00 98.50 90 VAL A O 1
ATOM 707 N N . LYS A 1 91 ? 6.891 2.287 -3.855 1.00 97.19 91 LYS A N 1
ATOM 708 C CA . LYS A 1 91 ? 6.822 3.760 -3.875 1.00 97.19 91 LYS A CA 1
ATOM 709 C C . LYS A 1 91 ? 7.459 4.372 -2.633 1.00 97.19 91 LYS A C 1
ATOM 711 O O . LYS A 1 91 ? 8.068 5.424 -2.737 1.00 97.19 91 LYS A O 1
ATOM 716 N N . MET A 1 92 ? 7.229 3.753 -1.482 1.00 95.25 92 MET A N 1
ATOM 717 C CA . MET A 1 92 ? 7.594 4.299 -0.186 1.00 95.25 92 MET A CA 1
ATOM 718 C C . MET A 1 92 ? 9.067 4.082 0.140 1.00 95.25 92 MET A C 1
ATOM 720 O O . MET A 1 92 ? 9.711 5.004 0.621 1.00 95.25 92 MET A O 1
ATOM 724 N N . TYR A 1 93 ? 9.596 2.892 -0.148 1.00 97.12 93 TYR A N 1
ATOM 725 C CA . TYR A 1 93 ? 10.959 2.530 0.244 1.00 97.12 93 TYR A CA 1
ATOM 726 C C . TYR A 1 93 ? 12.027 2.849 -0.807 1.00 97.12 93 TYR A C 1
ATOM 728 O O . TYR A 1 93 ? 13.189 3.003 -0.460 1.00 97.12 93 TYR A O 1
ATOM 736 N N . TYR A 1 94 ? 11.665 2.950 -2.091 1.00 97.62 94 TYR A N 1
ATOM 737 C CA . TYR A 1 94 ? 12.645 3.122 -3.179 1.00 97.62 94 TYR A CA 1
ATOM 738 C C . TYR A 1 94 ? 12.664 4.536 -3.765 1.00 97.62 94 TYR A C 1
ATOM 740 O O . TYR A 1 94 ? 13.441 4.813 -4.681 1.00 97.62 94 TYR A O 1
ATOM 748 N N . PHE A 1 95 ? 11.784 5.425 -3.299 1.00 97.06 95 PHE A N 1
ATOM 749 C CA . PHE A 1 95 ? 11.662 6.776 -3.834 1.00 97.06 95 PHE A CA 1
ATOM 750 C C . PHE A 1 95 ? 11.520 7.788 -2.704 1.00 97.06 95 PHE A C 1
ATOM 752 O O . PHE A 1 95 ? 10.540 7.770 -1.969 1.00 97.06 95 PHE A O 1
ATOM 759 N N . GLU A 1 96 ? 12.441 8.745 -2.650 1.00 93.88 96 GLU A N 1
ATOM 760 C CA . GLU A 1 96 ? 12.294 9.929 -1.797 1.00 93.88 96 GLU A CA 1
ATOM 761 C C . GLU A 1 96 ? 11.218 10.874 -2.348 1.00 93.88 96 GLU A C 1
ATOM 763 O O . GLU A 1 96 ? 10.371 11.380 -1.620 1.00 93.88 96 GLU A O 1
ATOM 768 N N . ASN A 1 97 ? 11.229 11.088 -3.669 1.00 92.19 97 ASN A N 1
ATOM 769 C CA . ASN A 1 97 ? 10.346 12.021 -4.364 1.00 92.19 97 ASN A CA 1
ATOM 770 C C . ASN A 1 97 ? 9.711 11.352 -5.585 1.00 92.19 97 ASN A C 1
ATOM 772 O O . ASN A 1 97 ? 10.260 11.390 -6.693 1.00 92.19 97 ASN A O 1
ATOM 776 N N . PHE A 1 98 ? 8.544 10.738 -5.378 1.00 95.62 98 PHE A N 1
ATOM 777 C CA . PHE A 1 98 ? 7.831 10.030 -6.436 1.00 95.62 98 PHE A CA 1
ATOM 778 C C . PHE A 1 98 ? 7.025 10.973 -7.347 1.00 95.62 98 PHE A C 1
ATOM 780 O O . PHE A 1 98 ? 6.147 11.698 -6.880 1.00 95.62 98 PHE A O 1
ATOM 787 N N . LYS A 1 99 ? 7.244 10.896 -8.665 1.00 94.12 99 LYS A N 1
ATOM 788 C CA . LYS A 1 99 ? 6.430 11.556 -9.699 1.00 94.12 99 LYS A CA 1
ATOM 789 C C . LYS A 1 99 ? 5.995 10.551 -10.776 1.00 94.12 99 LYS A C 1
ATOM 791 O O . LYS A 1 99 ? 6.858 9.890 -11.360 1.00 94.12 99 LYS A O 1
ATOM 796 N N . PRO A 1 100 ? 4.686 10.431 -11.077 1.00 90.25 100 PRO A N 1
ATOM 797 C CA . PRO A 1 100 ? 4.203 9.573 -12.159 1.00 90.25 100 PRO A CA 1
ATOM 798 C C . PRO A 1 100 ? 4.898 9.868 -13.500 1.00 90.25 100 PRO A C 1
ATOM 800 O O . PRO A 1 100 ? 5.266 11.006 -13.776 1.00 90.25 100 PRO A O 1
ATOM 803 N N . GLY A 1 101 ? 5.097 8.833 -14.324 1.00 94.12 101 GLY A N 1
ATOM 804 C CA . GLY A 1 101 ? 5.898 8.890 -15.553 1.00 94.12 101 GLY A CA 1
ATOM 805 C C . GLY A 1 101 ? 7.025 7.846 -15.526 1.00 94.12 101 GLY A C 1
ATOM 806 O O . GLY A 1 101 ? 6.766 6.702 -15.139 1.00 94.12 101 GLY A O 1
ATOM 807 N N . PRO A 1 102 ? 8.283 8.195 -15.857 1.00 95.19 102 PRO A N 1
ATOM 808 C CA . PRO A 1 102 ? 9.403 7.247 -15.829 1.00 95.19 102 PRO A CA 1
ATOM 809 C C . PRO A 1 102 ? 9.591 6.544 -14.475 1.00 95.19 102 PRO A C 1
ATOM 811 O O . PRO A 1 102 ? 9.929 5.362 -14.419 1.00 95.19 102 PRO A O 1
ATOM 814 N N . GLN A 1 103 ? 9.318 7.228 -13.359 1.00 97.00 103 GLN A N 1
ATOM 815 C CA . GLN A 1 103 ? 9.417 6.606 -12.037 1.00 97.00 103 GLN A CA 1
ATOM 816 C C . GLN A 1 103 ? 8.294 5.594 -11.768 1.00 97.00 103 GLN A C 1
ATOM 818 O O . GLN A 1 103 ? 8.524 4.624 -11.053 1.00 97.00 103 GLN A O 1
ATOM 823 N N . LYS A 1 104 ? 7.109 5.744 -12.380 1.00 97.00 104 LYS A N 1
ATOM 824 C CA . LYS A 1 104 ? 6.047 4.722 -12.313 1.00 97.00 104 LYS A CA 1
ATOM 825 C C . LYS A 1 104 ? 6.469 3.443 -13.041 1.00 97.00 104 LYS A C 1
ATOM 827 O O . LYS A 1 104 ? 6.182 2.347 -12.557 1.00 97.00 104 LYS A O 1
ATOM 832 N N . VAL A 1 105 ? 7.206 3.570 -14.150 1.00 97.50 105 VAL A N 1
ATOM 833 C CA . VAL A 1 105 ? 7.827 2.423 -14.834 1.00 97.50 105 VAL A CA 1
ATOM 834 C C . VAL A 1 105 ? 8.861 1.770 -13.917 1.00 97.50 105 VAL A C 1
ATOM 836 O O . VAL A 1 105 ? 8.759 0.572 -13.666 1.00 97.50 105 VAL A O 1
ATOM 839 N N . LYS A 1 106 ? 9.778 2.550 -13.318 1.00 97.94 106 LYS A N 1
ATOM 840 C CA . LYS A 1 106 ? 10.738 2.027 -12.325 1.00 97.94 106 LYS A CA 1
ATOM 841 C C . LYS A 1 106 ? 10.044 1.293 -11.179 1.00 97.94 106 LYS A C 1
ATOM 843 O O . LYS A 1 106 ? 10.406 0.162 -10.895 1.00 97.94 106 LYS A O 1
ATOM 848 N N . GLN A 1 107 ? 9.031 1.902 -10.558 1.00 98.44 107 GLN A N 1
ATOM 849 C CA . GLN A 1 107 ? 8.262 1.299 -9.465 1.00 98.44 107 GLN A CA 1
ATOM 850 C C . GLN A 1 107 ? 7.685 -0.053 -9.881 1.00 98.44 107 GLN A C 1
ATOM 852 O O . GLN A 1 107 ? 7.808 -1.028 -9.151 1.00 98.44 107 GLN A O 1
ATOM 857 N N . THR A 1 108 ? 7.063 -0.113 -11.058 1.00 98.19 108 THR A N 1
ATOM 858 C CA . THR A 1 108 ? 6.437 -1.338 -11.568 1.00 98.19 108 THR A CA 1
ATOM 859 C C . THR A 1 108 ? 7.476 -2.432 -11.801 1.00 98.19 108 THR A C 1
ATOM 861 O O . THR A 1 108 ? 7.260 -3.574 -11.405 1.00 98.19 108 THR A O 1
ATOM 864 N N . LEU A 1 109 ? 8.628 -2.086 -12.381 1.00 98.44 109 LEU A N 1
ATOM 865 C CA . LEU A 1 109 ? 9.721 -3.030 -12.610 1.00 98.44 109 LEU A CA 1
ATOM 866 C C . LEU A 1 109 ? 10.351 -3.517 -11.299 1.00 98.44 109 LEU A C 1
ATOM 868 O O . LEU A 1 109 ? 10.572 -4.715 -11.142 1.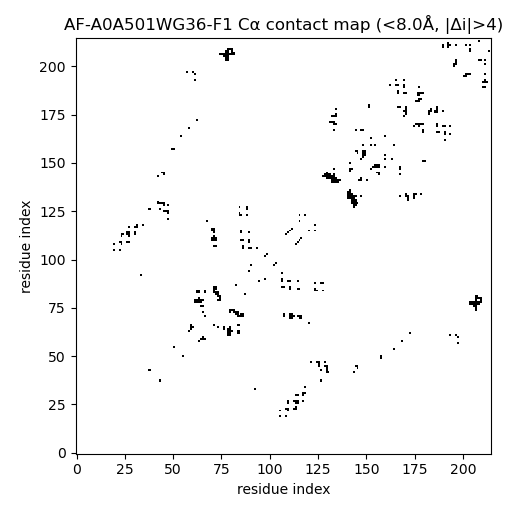00 98.44 109 LEU A O 1
ATOM 872 N N . ILE A 1 110 ? 10.587 -2.618 -10.341 1.00 98.75 110 ILE A N 1
ATOM 873 C CA . ILE A 1 110 ? 11.114 -2.968 -9.017 1.00 98.75 110 ILE A CA 1
ATOM 874 C C . ILE A 1 110 ? 10.126 -3.878 -8.280 1.00 98.75 110 ILE A C 1
ATOM 876 O O . ILE A 1 110 ? 10.530 -4.929 -7.789 1.00 98.75 110 ILE A O 1
ATOM 880 N N . ALA A 1 111 ? 8.832 -3.544 -8.264 1.00 98.69 111 ALA A N 1
ATOM 881 C CA . ALA A 1 111 ? 7.801 -4.384 -7.653 1.00 98.69 111 ALA A CA 1
ATOM 882 C C . ALA A 1 111 ? 7.767 -5.785 -8.275 1.00 98.69 111 ALA A C 1
ATOM 884 O O . ALA A 1 111 ? 7.758 -6.778 -7.552 1.00 98.69 111 ALA A O 1
ATOM 885 N N . ARG A 1 112 ? 7.810 -5.866 -9.611 1.00 98.50 112 ARG A N 1
ATOM 886 C CA . ARG A 1 112 ? 7.673 -7.117 -10.367 1.00 98.50 112 ARG A CA 1
ATOM 887 C C . ARG A 1 112 ? 8.891 -8.035 -10.292 1.00 98.50 112 ARG A C 1
ATOM 889 O O . ARG A 1 112 ? 8.732 -9.259 -10.297 1.00 98.50 112 ARG A O 1
ATOM 896 N N . PHE A 1 113 ? 10.089 -7.456 -10.322 1.00 98.62 113 PHE A N 1
ATOM 897 C CA . PHE A 1 113 ? 11.337 -8.190 -10.550 1.00 98.62 113 PHE A CA 1
ATOM 898 C C . PHE A 1 113 ? 12.303 -8.167 -9.364 1.00 98.62 113 PHE A C 1
ATOM 900 O O . PHE A 1 113 ? 13.277 -8.920 -9.382 1.00 98.62 113 PHE A O 1
ATOM 907 N N . ALA A 1 114 ? 12.050 -7.353 -8.339 1.00 98.62 114 ALA A N 1
ATOM 908 C CA . ALA A 1 114 ? 12.882 -7.275 -7.144 1.00 98.62 114 ALA A CA 1
ATOM 909 C C . ALA A 1 114 ? 12.063 -7.477 -5.868 1.00 98.62 114 ALA A C 1
ATOM 911 O O . ALA A 1 114 ? 12.176 -8.527 -5.252 1.00 98.62 114 ALA A O 1
ATOM 912 N N . PHE A 1 115 ? 11.199 -6.527 -5.519 1.00 98.75 115 PHE A N 1
ATOM 913 C CA . PHE A 1 115 ? 10.554 -6.474 -4.210 1.00 98.75 115 PHE A CA 1
ATOM 914 C C . PHE A 1 115 ? 9.658 -7.685 -3.920 1.00 98.75 115 PHE A C 1
ATOM 916 O O . PHE A 1 115 ? 9.959 -8.459 -3.017 1.00 98.75 115 PHE A O 1
ATOM 923 N N . ASP A 1 116 ? 8.599 -7.890 -4.710 1.00 98.62 116 ASP A N 1
ATOM 924 C CA . ASP A 1 116 ? 7.637 -8.979 -4.500 1.00 98.62 116 ASP A CA 1
ATOM 925 C C . ASP A 1 116 ? 8.249 -10.390 -4.617 1.00 98.62 116 ASP A C 1
ATOM 927 O O . ASP A 1 116 ? 8.004 -11.204 -3.735 1.00 98.62 116 ASP A O 1
ATOM 931 N N . PRO A 1 117 ? 9.095 -10.718 -5.619 1.00 98.06 117 PRO A N 1
ATOM 932 C CA . PRO A 1 117 ? 9.682 -12.058 -5.697 1.00 98.06 117 PRO A CA 1
ATOM 933 C C . PRO A 1 117 ? 10.760 -12.348 -4.641 1.00 98.06 117 PRO A C 1
ATOM 935 O O . PRO A 1 117 ? 11.139 -13.508 -4.494 1.00 98.06 117 PRO A O 1
ATOM 938 N N . LEU A 1 118 ? 11.307 -11.332 -3.962 1.00 98.38 118 LEU A N 1
ATOM 939 C CA . LEU A 1 118 ? 12.335 -11.503 -2.924 1.00 98.38 118 LEU A CA 1
ATOM 940 C C . LEU A 1 118 ? 11.786 -11.333 -1.501 1.00 98.38 118 LEU A C 1
ATOM 942 O O . LEU A 1 118 ? 12.537 -11.520 -0.547 1.00 98.38 118 LEU A O 1
ATOM 946 N N . THR A 1 119 ? 10.503 -11.000 -1.357 1.00 98.69 119 THR A N 1
ATOM 947 C CA . THR A 1 119 ? 9.871 -10.714 -0.066 1.00 98.69 119 THR A CA 1
ATOM 948 C C . THR A 1 119 ? 8.638 -11.602 0.105 1.00 98.69 119 THR A C 1
ATOM 950 O O . THR A 1 119 ? 7.759 -11.571 -0.755 1.00 98.69 119 THR A O 1
ATOM 953 N N . PRO A 1 120 ? 8.526 -12.392 1.190 1.00 98.38 120 PRO A N 1
ATOM 954 C CA . PRO A 1 120 ? 7.335 -13.202 1.436 1.00 98.38 120 PRO A CA 1
ATOM 955 C C . PRO A 1 120 ? 6.056 -12.353 1.466 1.00 98.38 120 PRO A C 1
ATOM 957 O O . PRO A 1 120 ? 6.063 -11.232 1.977 1.00 98.38 120 PRO A O 1
ATOM 960 N N . LYS A 1 121 ? 4.942 -12.890 0.952 1.00 98.31 121 LYS A N 1
ATOM 961 C CA . LYS A 1 121 ? 3.654 -12.173 0.875 1.00 98.31 121 LYS A CA 1
ATOM 962 C C . LYS A 1 121 ? 3.176 -11.670 2.237 1.00 98.31 121 LYS A C 1
ATOM 964 O O . LYS A 1 121 ? 2.775 -10.516 2.350 1.00 98.31 121 LYS A O 1
ATOM 969 N N . ASP A 1 122 ? 3.326 -12.483 3.273 1.00 98.25 122 ASP A N 1
ATOM 970 C CA . ASP A 1 122 ? 2.947 -12.119 4.639 1.00 98.25 122 ASP A CA 1
ATOM 971 C C . ASP A 1 122 ? 3.820 -10.982 5.186 1.00 98.25 122 ASP A C 1
ATOM 973 O O . ASP A 1 122 ? 3.330 -10.086 5.868 1.00 98.25 122 ASP A O 1
ATOM 977 N N . THR A 1 123 ? 5.106 -10.952 4.820 1.00 98.56 123 THR A N 1
ATOM 978 C CA . THR A 1 123 ? 6.006 -9.839 5.145 1.00 98.56 123 THR A CA 1
ATOM 979 C C . THR A 1 123 ? 5.576 -8.556 4.437 1.00 98.56 123 THR A C 1
ATOM 981 O O . THR A 1 123 ? 5.537 -7.500 5.060 1.00 98.56 123 THR A O 1
ATOM 984 N N . ILE A 1 124 ? 5.203 -8.634 3.156 1.00 98.75 124 ILE A N 1
ATOM 985 C CA . ILE A 1 124 ? 4.664 -7.491 2.403 1.00 98.75 124 ILE A CA 1
ATOM 986 C C . ILE A 1 124 ? 3.399 -6.957 3.087 1.00 98.75 124 ILE A C 1
ATOM 988 O O . ILE A 1 124 ? 3.261 -5.748 3.256 1.00 98.75 124 ILE A O 1
ATOM 992 N N . LEU A 1 125 ? 2.498 -7.836 3.531 1.00 98.56 125 LEU A N 1
ATOM 993 C CA . LEU A 1 125 ? 1.290 -7.427 4.247 1.00 98.56 125 LEU A CA 1
ATOM 994 C C . LEU A 1 125 ? 1.595 -6.812 5.608 1.00 98.56 125 LEU A C 1
ATOM 996 O O . LEU A 1 125 ? 1.036 -5.763 5.920 1.00 98.56 125 LEU A O 1
ATOM 1000 N N . LYS A 1 126 ? 2.518 -7.397 6.380 1.00 98.56 126 LYS A N 1
ATOM 1001 C CA . LYS A 1 126 ? 2.979 -6.823 7.649 1.00 98.56 126 LYS A CA 1
ATOM 1002 C C . LYS A 1 126 ? 3.510 -5.401 7.458 1.00 98.56 126 LYS A C 1
ATOM 1004 O O . LYS A 1 126 ? 3.123 -4.494 8.192 1.00 98.56 126 LYS A O 1
ATOM 1009 N N . LEU A 1 127 ? 4.358 -5.185 6.453 1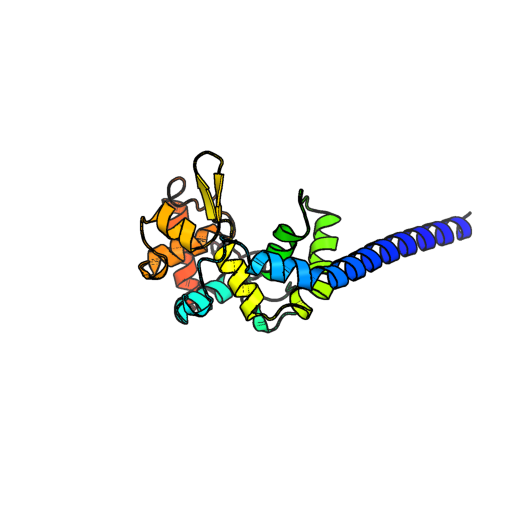.00 98.56 127 LEU A N 1
ATOM 1010 C CA . LEU A 1 127 ? 4.855 -3.847 6.128 1.00 98.56 127 LEU A CA 1
ATOM 1011 C C . LEU A 1 127 ? 3.699 -2.912 5.750 1.00 98.56 127 LEU A C 1
ATOM 1013 O O . LEU A 1 127 ? 3.621 -1.790 6.241 1.00 98.56 127 LEU A O 1
ATOM 1017 N N . PHE A 1 128 ? 2.764 -3.378 4.919 1.00 98.38 128 PHE A N 1
ATOM 1018 C CA . PHE A 1 128 ? 1.624 -2.577 4.482 1.00 98.38 128 PHE A CA 1
ATOM 1019 C C . PHE A 1 128 ? 0.732 -2.118 5.638 1.00 98.38 128 PHE A C 1
ATOM 1021 O O . PHE A 1 128 ? 0.426 -0.929 5.716 1.00 98.38 128 PHE A O 1
ATOM 1028 N N . VAL A 1 129 ? 0.350 -3.010 6.557 1.00 98.25 129 VAL A N 1
ATOM 1029 C CA . VAL A 1 129 ? -0.522 -2.643 7.687 1.00 98.25 129 VAL A CA 1
ATOM 1030 C C . VAL A 1 129 ? 0.149 -1.678 8.668 1.00 98.25 129 VAL A C 1
ATOM 1032 O O . VAL A 1 129 ? -0.543 -0.934 9.356 1.00 98.25 129 VAL A O 1
ATOM 1035 N N . ASN A 1 130 ? 1.481 -1.623 8.704 1.00 98.38 130 ASN A N 1
ATOM 1036 C CA . ASN A 1 130 ? 2.219 -0.697 9.567 1.00 98.38 130 ASN A CA 1
ATOM 1037 C C . ASN A 1 130 ? 2.598 0.626 8.883 1.00 98.38 130 ASN A C 1
ATOM 1039 O O . ASN A 1 130 ? 2.922 1.591 9.563 1.00 98.38 130 ASN A O 1
ATOM 1043 N N . GLU A 1 131 ? 2.539 0.714 7.554 1.00 96.25 131 GLU A N 1
ATOM 1044 C CA . GLU A 1 131 ? 3.012 1.901 6.822 1.00 96.25 131 GLU A CA 1
ATOM 1045 C C . GLU A 1 131 ? 1.951 2.552 5.926 1.00 96.25 131 GLU A C 1
ATOM 1047 O O . GLU A 1 131 ? 2.176 3.645 5.393 1.00 96.25 131 GLU A O 1
ATOM 1052 N N . ALA A 1 132 ? 0.779 1.927 5.761 1.00 96.44 132 ALA A N 1
ATOM 1053 C CA . ALA A 1 132 ? -0.328 2.490 4.995 1.00 96.44 132 ALA A CA 1
ATOM 1054 C C . ALA A 1 132 ? -0.622 3.929 5.444 1.00 96.44 132 ALA A C 1
ATOM 1056 O O . ALA A 1 132 ? -0.922 4.189 6.607 1.00 96.44 132 ALA A O 1
ATOM 1057 N N . TYR A 1 133 ? -0.524 4.877 4.511 1.00 96.00 133 TYR A N 1
ATOM 1058 C CA . TYR A 1 133 ? -0.788 6.283 4.790 1.00 96.00 133 TYR A CA 1
ATOM 1059 C C . TYR A 1 133 ? -2.295 6.511 4.899 1.00 96.00 133 TYR A C 1
ATOM 1061 O O . TYR A 1 133 ? -3.031 6.321 3.930 1.00 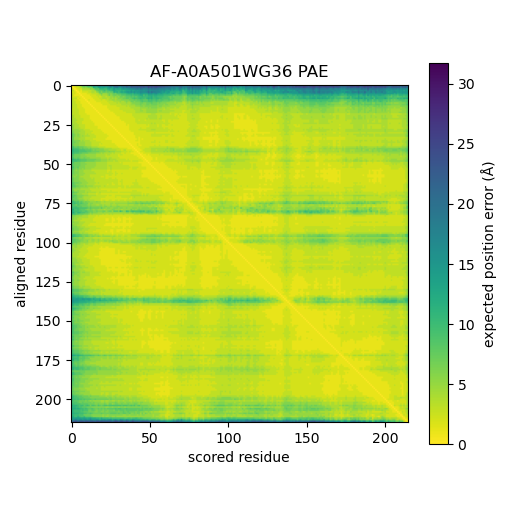96.00 133 TYR A O 1
ATOM 1069 N N . LEU A 1 134 ? -2.734 6.929 6.081 1.00 96.75 134 LEU A N 1
ATOM 1070 C CA . LEU A 1 134 ? -4.142 7.083 6.431 1.00 96.75 134 LEU A CA 1
ATOM 1071 C C . LEU A 1 134 ? -4.537 8.549 6.601 1.00 96.75 134 LEU A C 1
ATOM 1073 O O . LEU A 1 134 ? -5.685 8.831 6.884 1.00 96.75 134 LEU A O 1
ATOM 1077 N N . GLY A 1 135 ? -3.647 9.498 6.326 1.00 95.06 135 GLY A N 1
ATOM 1078 C CA . GLY A 1 135 ? -3.954 10.924 6.382 1.00 95.06 135 GLY A CA 1
ATOM 1079 C C . GLY A 1 135 ? -2.885 11.681 7.144 1.00 95.06 135 GLY A C 1
ATOM 1080 O O . GLY A 1 135 ? -1.749 11.226 7.261 1.00 95.06 135 GLY A O 1
ATOM 1081 N N . GLN A 1 136 ? -3.222 12.864 7.638 1.00 93.12 136 GLN A N 1
ATOM 1082 C CA . GLN A 1 136 ? -2.280 13.677 8.393 1.00 93.12 136 GLN A CA 1
ATOM 1083 C C . GLN A 1 136 ? -2.974 14.444 9.508 1.00 93.12 136 GLN A C 1
ATOM 1085 O O . GLN A 1 136 ? -4.103 14.902 9.347 1.00 93.12 136 GLN A O 1
ATOM 1090 N N . GLU A 1 137 ? -2.235 14.655 10.585 1.00 86.75 137 GLU A N 1
ATOM 1091 C CA . GLU A 1 137 ? -2.602 15.500 11.709 1.00 86.75 137 GLU A CA 1
ATOM 1092 C C . GLU A 1 137 ? -1.579 16.632 11.809 1.00 86.75 137 GLU A C 1
ATOM 1094 O O . GLU A 1 137 ? -0.384 16.375 11.939 1.00 86.75 137 GLU A O 1
ATOM 1099 N N . ASN A 1 138 ? -2.019 17.893 11.743 1.00 86.44 138 ASN A N 1
ATOM 1100 C CA . ASN A 1 138 ? -1.142 19.061 11.930 1.00 86.44 138 ASN A CA 1
ATOM 1101 C C . ASN A 1 138 ? 0.155 19.013 11.088 1.00 86.44 138 ASN A C 1
ATOM 1103 O O . ASN A 1 138 ? 1.232 19.395 11.543 1.00 86.44 138 ASN A O 1
ATOM 1107 N N . GLY A 1 139 ? 0.057 18.502 9.856 1.00 86.94 139 GLY A N 1
ATOM 1108 C CA . GLY A 1 139 ? 1.186 18.354 8.931 1.00 86.94 139 GLY A CA 1
ATOM 1109 C C . GLY A 1 139 ? 2.062 17.113 9.151 1.00 86.94 139 GLY A C 1
ATOM 1110 O O . GLY A 1 139 ? 2.987 16.891 8.372 1.00 86.94 139 GLY A O 1
ATOM 1111 N N . LYS A 1 140 ? 1.778 16.279 10.158 1.00 92.12 140 LYS A N 1
ATOM 1112 C CA . LYS A 1 140 ? 2.448 14.991 10.381 1.00 92.12 140 LYS A CA 1
ATOM 1113 C C . LYS A 1 140 ? 1.640 13.845 9.771 1.00 92.12 140 LYS A C 1
ATOM 1115 O O . LYS A 1 140 ? 0.424 13.804 9.947 1.00 92.12 140 LYS A O 1
ATOM 1120 N N . PRO A 1 141 ? 2.278 12.908 9.055 1.00 93.94 141 PRO A N 1
ATOM 1121 C CA . PRO A 1 141 ? 1.574 11.785 8.457 1.00 93.94 141 PRO A CA 1
ATOM 1122 C C . PRO A 1 141 ? 1.097 10.798 9.530 1.00 93.94 141 PRO A C 1
ATOM 1124 O O . PRO A 1 141 ? 1.876 10.398 10.389 1.00 93.94 141 PRO A O 1
ATOM 1127 N N . VAL A 1 142 ? -0.154 10.359 9.422 1.00 96.69 142 VAL A N 1
ATOM 1128 C CA . VAL A 1 142 ? -0.706 9.228 10.174 1.00 96.69 142 VAL A CA 1
ATOM 1129 C C . VAL A 1 142 ? -0.523 7.990 9.303 1.00 96.69 142 VAL A C 1
ATOM 1131 O O . VAL A 1 142 ? -1.084 7.907 8.203 1.00 96.69 142 VAL A O 1
ATOM 1134 N N . LYS A 1 143 ? 0.330 7.063 9.741 1.00 96.31 143 LYS A N 1
ATOM 1135 C CA . LYS A 1 143 ? 0.705 5.865 8.984 1.00 96.31 143 LYS A CA 1
ATOM 1136 C C . LYS A 1 143 ? 0.564 4.620 9.838 1.00 96.31 143 LYS A C 1
ATOM 1138 O O . LYS A 1 143 ? 0.933 4.639 11.002 1.00 96.31 143 LYS A O 1
ATOM 1143 N N . GLY A 1 144 ? 0.097 3.548 9.214 1.00 97.44 144 GLY A N 1
ATOM 1144 C CA . GLY A 1 144 ? -0.146 2.287 9.891 1.00 97.44 144 GLY A CA 1
ATOM 1145 C C . GLY A 1 144 ? -1.482 2.269 10.620 1.00 97.44 144 GLY A C 1
ATOM 1146 O O . GLY A 1 144 ? -2.017 3.297 11.040 1.00 97.44 144 GLY A O 1
ATOM 1147 N N . PHE A 1 145 ? -2.047 1.073 10.730 1.00 98.31 145 PHE A N 1
ATOM 1148 C CA . PHE A 1 145 ? -3.373 0.880 11.299 1.00 98.31 145 PHE A CA 1
ATOM 1149 C C . PHE A 1 145 ? -3.410 1.153 12.803 1.00 98.31 145 PHE A C 1
ATOM 1151 O O . PHE A 1 145 ? -4.398 1.715 13.263 1.00 98.31 145 PHE A O 1
ATOM 1158 N N . GLU A 1 146 ? -2.356 0.831 13.558 1.00 98.19 146 GLU A N 1
ATOM 1159 C CA . GLU A 1 146 ? -2.305 1.116 15.001 1.00 98.19 146 GLU A CA 1
ATOM 1160 C C . GLU A 1 146 ? -2.364 2.625 15.274 1.00 98.19 146 GLU A C 1
ATOM 1162 O O . GLU A 1 146 ? -3.268 3.096 15.961 1.00 98.19 146 GLU A O 1
ATOM 1167 N N . ASP A 1 147 ? -1.487 3.409 14.644 1.00 97.38 147 ASP A N 1
ATOM 1168 C CA . ASP A 1 147 ? -1.441 4.861 14.865 1.00 97.38 147 ASP A CA 1
ATOM 1169 C C . ASP A 1 147 ? -2.715 5.551 14.386 1.00 97.38 147 ASP A C 1
ATOM 1171 O O . ASP A 1 147 ? -3.212 6.475 15.028 1.00 97.38 147 ASP A O 1
ATOM 1175 N N . ALA A 1 148 ? -3.297 5.070 13.288 1.00 98.06 148 ALA A N 1
ATOM 1176 C CA . ALA A 1 148 ? -4.587 5.560 12.833 1.00 98.06 148 ALA A CA 1
ATOM 1177 C C . ALA A 1 148 ? -5.732 5.182 13.786 1.00 98.06 148 ALA A C 1
ATOM 1179 O O . ALA A 1 148 ? -6.639 5.988 13.982 1.00 98.06 148 ALA A O 1
ATOM 1180 N N . SER A 1 149 ? -5.697 3.999 14.404 1.00 98.38 149 SER A N 1
ATOM 1181 C CA . SER A 1 149 ? -6.699 3.576 15.393 1.00 98.38 149 SER A CA 1
ATOM 1182 C C . SER A 1 149 ? -6.675 4.487 16.618 1.00 98.38 149 SER A C 1
ATOM 1184 O O . SER A 1 149 ? -7.714 5.006 17.036 1.00 98.38 149 SER A O 1
ATOM 1186 N N . GLN A 1 150 ? -5.477 4.767 17.131 1.00 97.56 150 GLN A N 1
ATOM 1187 C CA . GLN A 1 150 ? -5.284 5.661 18.269 1.00 97.56 150 GLN A CA 1
ATOM 1188 C C . GLN A 1 150 ? -5.680 7.102 17.931 1.00 97.56 150 GLN A C 1
ATOM 1190 O O . GLN A 1 150 ? -6.321 7.776 18.739 1.00 97.56 150 GLN A O 1
ATOM 1195 N N . TYR A 1 151 ? -5.348 7.562 16.723 1.00 97.38 151 TYR A N 1
ATOM 1196 C CA . TYR A 1 151 ? -5.654 8.919 16.287 1.00 97.38 151 TYR A CA 1
ATOM 1197 C C . TYR A 1 151 ? -7.151 9.151 16.036 1.00 97.38 151 TYR A C 1
ATOM 1199 O O . TYR A 1 151 ? -7.719 10.112 16.549 1.00 97.38 151 TYR A O 1
ATOM 1207 N N . TYR A 1 152 ? -7.805 8.286 15.255 1.00 97.62 152 TYR A N 1
ATOM 1208 C CA . TYR A 1 152 ? -9.189 8.507 14.821 1.00 97.62 152 TYR A CA 1
ATOM 1209 C C . TYR A 1 152 ? -10.237 8.026 15.830 1.00 97.62 152 TYR A C 1
ATOM 1211 O O . TYR A 1 152 ? -11.344 8.569 15.855 1.00 97.62 152 TYR A O 1
ATOM 1219 N N . PHE A 1 153 ? -9.907 7.020 16.648 1.00 98.12 153 PHE A N 1
ATOM 1220 C CA . PHE A 1 153 ? -10.869 6.354 17.534 1.00 98.12 153 PHE A CA 1
ATOM 1221 C C . PHE A 1 153 ? -10.441 6.295 18.999 1.00 98.12 153 PHE A C 1
ATOM 1223 O O . PHE A 1 153 ? -11.252 5.886 19.827 1.00 98.12 153 PHE A O 1
ATOM 1230 N N . HIS A 1 154 ? -9.208 6.700 19.328 1.00 98.00 154 HIS A N 1
ATOM 1231 C CA . HIS A 1 154 ? -8.638 6.590 20.676 1.00 98.00 154 HIS A CA 1
ATOM 1232 C C . HIS A 1 154 ? -8.668 5.156 21.219 1.00 98.00 154 HIS A C 1
ATOM 1234 O O . HIS A 1 154 ? -8.989 4.918 22.383 1.00 98.00 154 HIS A O 1
ATOM 1240 N N . LYS A 1 155 ? -8.354 4.197 20.343 1.00 98.44 155 LYS A N 1
ATOM 1241 C CA . LYS A 1 155 ? -8.370 2.759 20.619 1.00 98.44 155 LYS A CA 1
ATOM 1242 C C . LYS A 1 155 ? -7.110 2.094 20.091 1.00 98.44 155 LYS A C 1
ATOM 1244 O O . LYS A 1 155 ? -6.566 2.526 19.076 1.00 98.44 155 LYS A O 1
ATOM 1249 N N . GLU A 1 156 ? -6.712 1.005 20.738 1.00 98.25 156 GLU A N 1
ATOM 1250 C CA . GLU A 1 156 ? -5.782 0.046 20.133 1.00 98.25 156 GLU A CA 1
ATOM 1251 C C . GLU A 1 156 ? -6.439 -0.600 18.906 1.00 98.25 156 GLU A C 1
ATOM 1253 O O . GLU A 1 156 ? -7.661 -0.795 18.887 1.00 98.25 156 GLU A O 1
ATOM 1258 N N . PHE A 1 157 ? -5.654 -0.994 17.898 1.00 98.38 157 PHE A N 1
ATOM 1259 C CA . PHE A 1 157 ? -6.190 -1.594 16.670 1.00 98.38 157 PHE A CA 1
ATOM 1260 C C . PHE A 1 157 ? -7.113 -2.791 16.945 1.00 98.38 157 PHE A C 1
ATOM 1262 O O . PHE A 1 157 ? -8.188 -2.916 16.356 1.00 98.38 157 PHE A O 1
ATOM 1269 N N . LYS A 1 158 ? -6.737 -3.641 17.907 1.00 97.69 158 LYS A N 1
ATOM 1270 C CA . LYS A 1 158 ? -7.497 -4.843 18.298 1.00 97.69 158 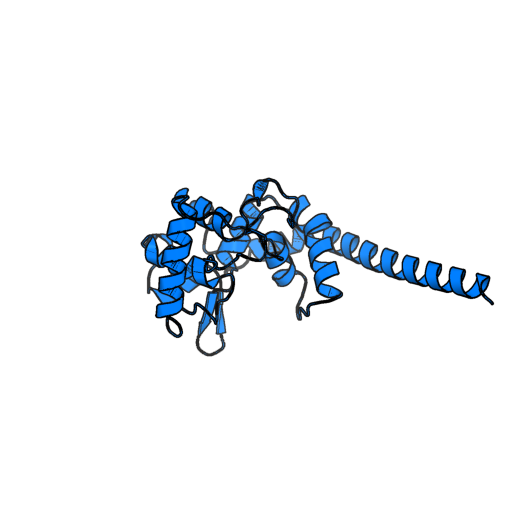LYS A CA 1
ATOM 1271 C C . LYS A 1 158 ? -8.855 -4.541 18.936 1.00 97.69 158 LYS A C 1
ATOM 1273 O O . LYS A 1 158 ? -9.679 -5.441 19.062 1.00 97.69 158 LYS A O 1
ATOM 1278 N N . GLN A 1 159 ? -9.084 -3.300 19.359 1.00 98.25 159 GLN A N 1
ATOM 1279 C CA . GLN A 1 159 ? -10.328 -2.850 19.984 1.00 98.25 159 GLN A CA 1
ATOM 1280 C C . GLN A 1 159 ? -11.271 -2.157 18.995 1.00 98.25 159 GLN A C 1
ATOM 1282 O O . GLN A 1 159 ? -12.385 -1.779 19.375 1.00 98.25 159 GLN A O 1
ATOM 1287 N N . LEU A 1 160 ? -10.843 -1.962 17.742 1.00 98.56 160 LEU A N 1
ATOM 1288 C CA . LEU A 1 160 ? -11.714 -1.414 16.715 1.00 98.56 160 LEU A CA 1
ATOM 1289 C C . LEU A 1 160 ? -12.893 -2.349 16.475 1.00 98.56 160 LEU A C 1
ATOM 1291 O O . LEU A 1 160 ? -12.733 -3.558 16.302 1.00 98.56 160 LEU A O 1
ATOM 1295 N N . ASN A 1 161 ? -14.086 -1.769 16.393 1.00 98.31 161 ASN A N 1
ATOM 1296 C CA . ASN A 1 161 ? -15.202 -2.494 15.810 1.00 98.31 161 ASN A CA 1
ATOM 1297 C C . ASN A 1 161 ? -15.062 -2.552 14.280 1.00 98.31 161 ASN A C 1
ATOM 1299 O O . ASN A 1 161 ? -14.216 -1.894 13.668 1.00 98.31 161 ASN A O 1
ATOM 1303 N N . TRP A 1 162 ? -15.927 -3.344 13.653 1.00 98.31 162 TRP A N 1
ATOM 1304 C CA . TRP A 1 162 ? -15.878 -3.571 12.216 1.00 98.31 162 TRP A CA 1
ATOM 1305 C C . TRP A 1 162 ? -16.000 -2.290 11.383 1.00 98.31 162 TRP A C 1
ATOM 1307 O O . TRP A 1 162 ? -15.251 -2.093 10.430 1.00 98.31 162 TRP A O 1
ATOM 1317 N N . ASP A 1 163 ? -16.885 -1.375 11.769 1.00 98.25 163 ASP A N 1
ATOM 1318 C CA . ASP A 1 163 ? -17.121 -0.144 11.016 1.00 98.25 163 ASP A CA 1
ATOM 1319 C C . ASP A 1 163 ? -15.964 0.845 11.161 1.00 98.25 163 ASP A C 1
ATOM 1321 O O . ASP A 1 163 ? -15.623 1.529 10.199 1.00 98.25 163 ASP A O 1
ATOM 1325 N N . GLU A 1 164 ? -15.314 0.882 12.324 1.00 98.56 164 GLU A N 1
ATOM 1326 C CA . GLU A 1 164 ? -14.099 1.671 12.553 1.00 98.56 164 GLU A CA 1
ATOM 1327 C C . GLU A 1 164 ? -12.933 1.145 11.705 1.00 98.56 164 GLU A C 1
ATOM 1329 O O . GLU A 1 164 ? -12.261 1.921 11.018 1.00 98.56 164 GLU A O 1
ATOM 1334 N N . TYR A 1 165 ? -12.755 -0.179 11.664 1.00 98.75 165 TYR A N 1
ATOM 1335 C CA . TYR A 1 165 ? -11.788 -0.833 10.783 1.00 98.75 165 TYR A CA 1
ATOM 1336 C C . TYR A 1 165 ? -12.051 -0.504 9.304 1.00 98.75 165 TYR A C 1
ATOM 1338 O O . TYR A 1 165 ? -11.147 -0.069 8.582 1.00 98.75 165 TYR A O 1
ATOM 1346 N N . LEU A 1 166 ? -13.302 -0.643 8.849 1.00 98.56 166 LEU A N 1
ATOM 1347 C CA . LEU A 1 166 ? -13.682 -0.306 7.479 1.00 98.56 166 LEU A CA 1
ATOM 1348 C C . LEU A 1 166 ? -13.507 1.187 7.189 1.00 98.56 166 LEU A C 1
ATOM 1350 O O . LEU A 1 166 ? -13.121 1.540 6.074 1.00 98.56 166 LEU A O 1
ATOM 1354 N N . SER A 1 167 ? -13.735 2.066 8.169 1.00 98.38 167 SER A N 1
ATOM 1355 C CA . SER A 1 167 ? -13.465 3.501 8.054 1.00 98.38 167 SER A CA 1
ATOM 1356 C C . SER A 1 167 ? -11.983 3.773 7.773 1.00 98.38 167 SER A C 1
ATOM 1358 O O . SER A 1 167 ? -11.705 4.575 6.876 1.00 98.38 167 SER A O 1
ATOM 1360 N N . LEU A 1 168 ? -11.044 3.083 8.437 1.00 98.44 168 LEU A N 1
ATOM 1361 C CA . LEU A 1 168 ? -9.609 3.173 8.116 1.00 98.44 168 LEU A CA 1
ATOM 1362 C C . LEU A 1 168 ? -9.308 2.620 6.721 1.00 98.44 168 LEU A C 1
ATOM 1364 O O . LEU A 1 168 ? -8.683 3.292 5.898 1.00 98.44 168 LEU A O 1
ATOM 1368 N N . LEU A 1 169 ? -9.811 1.424 6.407 1.00 97.75 169 LEU A N 1
ATOM 1369 C CA . LEU A 1 169 ? -9.617 0.784 5.103 1.00 97.75 169 LEU A CA 1
ATOM 1370 C C . LEU A 1 169 ? -10.115 1.667 3.945 1.00 97.75 169 LEU A C 1
ATOM 1372 O O . LEU A 1 169 ? -9.516 1.714 2.865 1.00 97.75 169 LEU A O 1
ATOM 1376 N N . SER A 1 170 ? -11.194 2.414 4.184 1.00 96.44 170 SER A N 1
ATOM 1377 C CA . SER A 1 170 ? -11.777 3.356 3.235 1.00 96.44 170 SER A CA 1
ATOM 1378 C C . SER A 1 170 ? -10.798 4.480 2.852 1.00 96.44 170 SER A C 1
ATOM 1380 O O . SER A 1 170 ? -10.790 4.924 1.699 1.00 96.44 170 SER A O 1
ATOM 1382 N N . MET A 1 171 ? -9.925 4.892 3.775 1.00 96.94 171 MET A N 1
ATOM 1383 C CA . MET A 1 171 ? -9.033 6.036 3.610 1.00 96.94 171 MET A CA 1
ATOM 1384 C C . MET A 1 171 ? -7.817 5.715 2.747 1.00 96.94 171 MET A C 1
ATOM 1386 O O . MET A 1 171 ? -7.437 6.558 1.944 1.00 96.94 171 MET A O 1
ATOM 1390 N N . ILE A 1 172 ? -7.266 4.498 2.816 1.00 95.00 172 ILE A N 1
ATOM 1391 C CA . ILE A 1 172 ? -5.982 4.110 2.192 1.00 95.00 172 ILE A CA 1
ATOM 1392 C C . ILE A 1 172 ? -5.816 4.609 0.746 1.00 95.00 172 ILE A C 1
ATOM 1394 O O . ILE A 1 172 ? -4.771 5.149 0.380 1.00 95.00 172 ILE A O 1
ATOM 1398 N N . ARG A 1 173 ? -6.847 4.450 -0.096 1.00 89.25 173 ARG A N 1
ATOM 1399 C CA . ARG A 1 173 ? -6.764 4.827 -1.519 1.00 89.25 173 ARG A CA 1
ATOM 1400 C C . ARG A 1 173 ? -6.818 6.329 -1.766 1.00 89.25 173 ARG A C 1
ATOM 1402 O O . ARG A 1 173 ? -6.212 6.808 -2.720 1.00 89.25 173 ARG A O 1
ATOM 1409 N N . ALA A 1 174 ? -7.576 7.061 -0.958 1.00 93.25 174 ALA A N 1
ATOM 1410 C CA . ALA A 1 174 ? -7.728 8.504 -1.102 1.00 93.25 174 ALA A CA 1
ATOM 1411 C C . ALA A 1 174 ? -7.925 9.160 0.277 1.00 93.25 174 ALA A C 1
ATOM 1413 O O . ALA A 1 174 ? -9.040 9.590 0.590 1.00 93.25 174 ALA A O 1
ATOM 1414 N N . PRO A 1 175 ? -6.854 9.269 1.090 1.00 93.75 175 PRO A N 1
ATOM 1415 C CA . PRO A 1 175 ? -6.967 9.648 2.501 1.00 93.75 175 PRO A CA 1
ATOM 1416 C C . PRO A 1 175 ? -7.573 11.030 2.714 1.00 93.75 175 PRO A C 1
ATOM 1418 O O . PRO A 1 175 ? -8.304 11.239 3.671 1.00 93.75 175 PRO A O 1
ATOM 1421 N N . PHE A 1 176 ? -7.334 11.960 1.784 1.00 93.56 176 PHE A N 1
ATOM 1422 C CA . PHE A 1 176 ? -7.943 13.289 1.819 1.00 93.56 176 PHE A CA 1
ATOM 1423 C C . PHE A 1 176 ? -9.430 13.274 1.444 1.00 93.56 176 PHE A C 1
ATOM 1425 O O . PHE A 1 176 ? -10.206 13.983 2.066 1.00 93.56 176 PHE A O 1
ATOM 1432 N N . LYS A 1 177 ? -9.847 12.456 0.462 1.00 95.31 177 LYS A N 1
ATOM 1433 C CA . LYS A 1 177 ? -11.247 12.384 -0.008 1.00 95.31 177 LYS A CA 1
ATOM 1434 C C . LYS A 1 177 ? -12.165 11.708 1.009 1.00 95.31 177 LYS A C 1
ATOM 1436 O O . LYS A 1 177 ? -13.343 12.040 1.078 1.00 95.31 177 LYS A O 1
ATOM 1441 N N . PHE A 1 178 ? -11.634 10.734 1.741 1.00 96.44 178 PHE A N 1
ATOM 1442 C CA . PHE A 1 178 ? -12.378 9.939 2.716 1.00 96.44 178 PHE A CA 1
ATOM 1443 C C . PHE A 1 178 ? -11.898 10.194 4.145 1.00 96.44 178 PHE A C 1
ATOM 1445 O O . PHE A 1 178 ? -12.083 9.338 5.004 1.00 96.44 178 PHE A O 1
ATOM 1452 N N . HIS A 1 179 ? -11.260 11.340 4.401 1.00 96.44 179 HIS A N 1
ATOM 1453 C CA . HIS A 1 179 ? -10.706 11.666 5.711 1.00 96.44 179 HIS A CA 1
ATOM 1454 C C . HIS A 1 179 ? -11.775 11.554 6.801 1.00 96.44 179 HIS A C 1
ATOM 1456 O O . HIS A 1 179 ? -12.816 12.201 6.707 1.00 96.44 179 HIS A O 1
ATOM 1462 N N . TYR A 1 180 ? -11.510 10.775 7.850 1.00 95.31 180 TYR A N 1
ATOM 1463 C CA . TYR A 1 180 ? -12.509 10.452 8.868 1.00 95.31 180 TYR A CA 1
ATOM 1464 C C . TYR A 1 180 ? -13.141 11.693 9.521 1.00 95.31 180 TYR A C 1
ATOM 1466 O O . TYR A 1 180 ? -14.363 11.775 9.603 1.00 95.31 180 TYR A O 1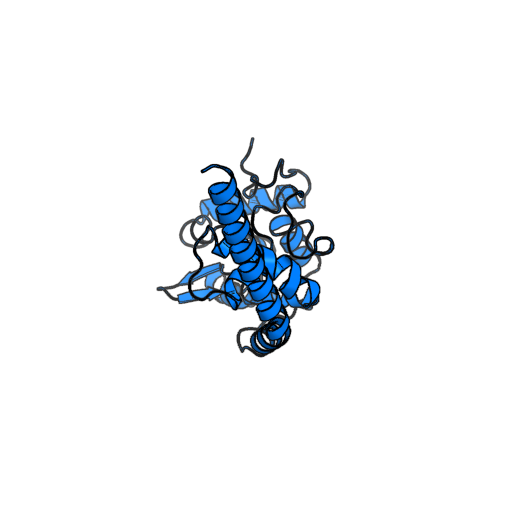
ATOM 1474 N N . PHE A 1 181 ? -12.334 12.684 9.921 1.00 94.44 181 PHE A N 1
ATOM 1475 C CA . PHE A 1 181 ? -12.840 13.907 10.562 1.00 94.44 181 PHE A CA 1
ATOM 1476 C C . PHE A 1 181 ? -13.345 14.966 9.577 1.00 94.44 181 PHE A C 1
ATOM 1478 O O . PHE A 1 181 ? -14.321 15.651 9.860 1.00 94.44 181 PHE A O 1
ATOM 1485 N N . ASN A 1 182 ? -12.697 15.100 8.415 1.00 93.50 182 ASN A N 1
ATOM 1486 C CA . ASN A 1 182 ? -12.933 16.245 7.520 1.00 93.50 182 ASN A CA 1
ATOM 1487 C C . ASN A 1 182 ? -13.977 15.926 6.444 1.00 93.50 182 ASN A C 1
ATOM 1489 O O . ASN A 1 182 ? -14.587 16.828 5.889 1.00 93.50 182 ASN A O 1
ATOM 1493 N N . GLU A 1 183 ? -14.161 14.642 6.138 1.00 96.44 183 GLU A N 1
ATOM 1494 C CA . GLU A 1 183 ? -14.996 14.127 5.053 1.00 96.44 183 GLU A CA 1
ATOM 1495 C C . GLU A 1 183 ? -15.834 12.941 5.562 1.00 96.44 183 GLU A C 1
ATOM 1497 O O . GLU A 1 183 ? -15.963 11.905 4.902 1.00 96.44 183 GLU A O 1
ATOM 1502 N N . ARG A 1 184 ? -16.380 13.074 6.783 1.00 96.19 184 ARG A N 1
ATOM 1503 C CA . ARG A 1 184 ? -17.034 11.981 7.522 1.00 96.19 184 ARG A CA 1
ATOM 1504 C C . ARG A 1 184 ? -18.163 11.318 6.737 1.00 96.19 184 ARG A C 1
ATOM 1506 O O . ARG A 1 184 ? -18.253 10.094 6.729 1.00 96.19 184 ARG A O 1
ATOM 1513 N N . GLU A 1 185 ? -18.994 12.106 6.062 1.00 97.75 185 GLU A N 1
ATOM 1514 C CA . GLU A 1 185 ? -20.093 11.598 5.234 1.00 97.75 185 GLU A CA 1
ATOM 1515 C C . GLU A 1 185 ? -19.567 10.730 4.082 1.00 97.75 185 GLU A C 1
ATOM 1517 O O . GLU A 1 185 ? -19.960 9.573 3.953 1.00 97.75 185 GLU A O 1
ATOM 1522 N N . LYS A 1 186 ? -18.578 11.220 3.321 1.00 97.38 186 LYS A N 1
ATOM 1523 C CA . LYS A 1 186 ? -17.945 10.456 2.231 1.00 97.38 186 LYS A CA 1
ATOM 1524 C C . LYS A 1 186 ? -17.259 9.187 2.739 1.00 97.38 186 LYS A C 1
ATOM 1526 O O . LYS A 1 186 ? -17.271 8.166 2.050 1.00 97.38 186 LYS A O 1
ATOM 1531 N N . ASN A 1 187 ? -16.641 9.243 3.922 1.00 98.00 187 ASN A N 1
ATOM 1532 C CA . ASN A 1 187 ? -16.057 8.076 4.583 1.00 98.00 187 ASN A CA 1
ATOM 1533 C C . ASN A 1 187 ? -17.137 7.018 4.868 1.00 98.00 187 ASN A C 1
ATOM 1535 O O . ASN A 1 187 ? -16.991 5.873 4.446 1.00 98.00 187 ASN A O 1
ATOM 1539 N N . LEU A 1 188 ? -18.249 7.409 5.497 1.00 97.81 188 LEU A N 1
ATOM 1540 C CA . LEU A 1 188 ? -19.363 6.511 5.816 1.00 97.81 188 LEU A CA 1
ATOM 1541 C C . LEU A 1 188 ? -20.038 5.935 4.565 1.00 97.81 188 LEU A C 1
ATOM 1543 O O . LEU A 1 188 ? -20.299 4.733 4.506 1.00 97.81 188 LEU A O 1
ATOM 1547 N N . GLU A 1 189 ? -20.259 6.751 3.532 1.00 97.62 189 GLU A N 1
ATOM 1548 C CA . GLU A 1 189 ? -20.762 6.271 2.242 1.00 97.62 189 GLU A CA 1
ATOM 1549 C C . GLU A 1 189 ? -19.847 5.197 1.649 1.00 97.62 189 GLU A C 1
ATOM 1551 O O . GLU A 1 189 ? -20.310 4.157 1.173 1.00 97.62 189 GLU A O 1
ATOM 1556 N N . ARG A 1 190 ? -18.529 5.430 1.691 1.00 97.31 190 ARG A N 1
ATOM 1557 C CA . ARG A 1 190 ? -17.539 4.469 1.207 1.00 97.31 190 ARG A CA 1
ATOM 1558 C C . ARG A 1 190 ? -17.537 3.189 2.035 1.00 97.31 190 ARG A C 1
ATOM 1560 O O . ARG A 1 190 ? -17.435 2.120 1.441 1.00 97.31 190 ARG A O 1
ATOM 1567 N N . VAL A 1 191 ? -17.674 3.272 3.358 1.00 98.12 191 VAL A N 1
ATOM 1568 C CA . VAL A 1 191 ? -17.832 2.091 4.224 1.00 98.12 191 VAL A CA 1
ATOM 1569 C C . VAL A 1 191 ? -19.055 1.280 3.799 1.00 98.12 191 VAL A C 1
ATOM 1571 O O . VAL A 1 191 ? -18.945 0.072 3.606 1.00 98.12 191 VAL A O 1
ATOM 1574 N N . GLY A 1 192 ? -20.196 1.932 3.554 1.00 98.00 192 GLY A N 1
ATOM 1575 C CA . GLY A 1 192 ? -21.397 1.265 3.042 1.00 98.00 192 GLY A CA 1
ATOM 1576 C C . GLY A 1 192 ? -21.164 0.561 1.701 1.00 98.00 192 GLY A C 1
ATOM 1577 O O . GLY A 1 192 ? -21.594 -0.575 1.509 1.00 98.00 192 GLY A O 1
ATOM 1578 N N . ARG A 1 193 ? -20.427 1.194 0.782 1.00 97.38 193 ARG A N 1
ATOM 1579 C CA . ARG A 1 193 ? -20.047 0.590 -0.505 1.00 97.38 193 ARG A CA 1
ATOM 1580 C C . ARG A 1 193 ? -19.089 -0.593 -0.342 1.00 97.38 193 ARG A C 1
ATOM 1582 O O . ARG A 1 193 ? -19.279 -1.615 -0.991 1.00 97.38 193 ARG A O 1
ATOM 1589 N N . ILE A 1 194 ? -18.101 -0.488 0.548 1.00 97.69 194 ILE A N 1
ATOM 1590 C CA . ILE A 1 194 ? -17.200 -1.598 0.887 1.00 97.69 194 ILE A CA 1
ATOM 1591 C C . ILE A 1 194 ? -18.010 -2.781 1.420 1.00 97.69 194 ILE A C 1
ATOM 1593 O O . ILE A 1 194 ? -17.837 -3.886 0.921 1.00 97.69 194 ILE A O 1
ATOM 1597 N N . LYS A 1 195 ? -18.951 -2.560 2.347 1.00 98.06 195 LYS A N 1
ATOM 1598 C CA . LYS A 1 195 ? -19.821 -3.628 2.870 1.00 98.06 195 LYS A CA 1
ATOM 1599 C C . LYS A 1 195 ? -20.571 -4.370 1.760 1.00 98.06 195 LYS A C 1
ATOM 1601 O O . LYS A 1 195 ? -20.606 -5.594 1.796 1.00 98.06 195 LYS A O 1
ATOM 1606 N N . LYS A 1 196 ? -21.089 -3.665 0.745 1.00 97.44 196 LYS A N 1
ATOM 1607 C CA . LYS A 1 196 ? -21.721 -4.300 -0.430 1.00 97.44 196 LYS A CA 1
ATOM 160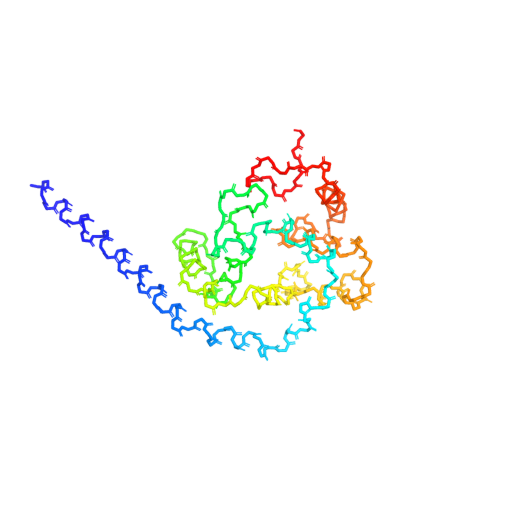8 C C . LYS A 1 196 ? -20.751 -5.196 -1.202 1.00 97.44 196 LYS A C 1
ATOM 1610 O O . LYS A 1 196 ? -21.114 -6.301 -1.583 1.00 97.44 196 LYS A O 1
ATOM 1615 N N . VAL A 1 197 ? -19.507 -4.755 -1.397 1.00 96.69 197 VAL A N 1
ATOM 1616 C CA . VAL A 1 197 ? -18.467 -5.582 -2.037 1.00 96.69 197 VAL A CA 1
ATOM 1617 C C . VAL A 1 197 ? -18.153 -6.821 -1.203 1.00 96.69 197 VAL A C 1
ATOM 1619 O O . VAL A 1 197 ? -18.042 -7.924 -1.739 1.00 96.69 197 VAL A O 1
ATOM 1622 N N . LEU A 1 198 ? -18.025 -6.664 0.116 1.00 96.88 198 LEU A N 1
ATOM 1623 C CA . LEU A 1 198 ? -17.735 -7.778 1.017 1.00 96.88 198 LEU A CA 1
ATOM 1624 C C . LEU A 1 198 ? -18.877 -8.802 1.026 1.00 96.88 198 LEU A C 1
ATOM 1626 O O . LEU A 1 198 ? -18.595 -9.988 0.874 1.00 96.88 198 LEU A O 1
ATOM 1630 N N . ALA A 1 199 ? -20.131 -8.338 1.064 1.00 96.81 199 ALA A N 1
ATOM 1631 C CA . ALA A 1 199 ? -21.339 -9.164 0.998 1.00 96.81 199 ALA A CA 1
ATOM 1632 C C . ALA A 1 199 ? -21.583 -9.827 -0.374 1.00 96.81 199 ALA A C 1
ATOM 1634 O O . ALA A 1 199 ? -22.368 -10.765 -0.465 1.00 96.81 199 ALA A O 1
ATOM 1635 N N . GLY A 1 200 ? -20.908 -9.371 -1.436 1.00 95.25 200 GLY A N 1
ATOM 1636 C CA . GLY A 1 200 ? -21.117 -9.862 -2.804 1.00 95.25 200 GLY A CA 1
ATOM 1637 C C . GLY A 1 200 ? -22.238 -9.150 -3.568 1.00 95.25 200 GLY A C 1
ATOM 1638 O O . GLY A 1 200 ? -22.472 -9.463 -4.731 1.00 95.25 200 GLY A O 1
ATOM 1639 N N . ASP A 1 201 ? -22.867 -8.142 -2.963 1.00 95.94 201 ASP A N 1
ATOM 1640 C CA . ASP A 1 201 ? -23.906 -7.304 -3.576 1.00 95.94 201 ASP A CA 1
ATOM 1641 C C . ASP A 1 201 ? -23.348 -6.328 -4.627 1.00 95.94 201 ASP A C 1
ATOM 1643 O O . ASP A 1 201 ? -24.101 -5.677 -5.351 1.00 95.94 201 ASP A O 1
ATOM 1647 N N . TYR A 1 202 ? -22.022 -6.181 -4.693 1.00 94.56 202 TYR A N 1
ATOM 1648 C CA . TYR A 1 202 ? -21.334 -5.367 -5.688 1.00 94.56 202 TYR A CA 1
ATOM 1649 C C . TYR A 1 202 ? -20.041 -6.047 -6.137 1.00 94.56 202 TYR A C 1
ATOM 1651 O O . TYR A 1 202 ? -19.190 -6.388 -5.316 1.00 94.56 202 TYR A O 1
ATOM 1659 N N . THR A 1 203 ? -19.859 -6.187 -7.448 1.00 92.88 203 THR A N 1
ATOM 1660 C CA . THR A 1 203 ? -18.604 -6.659 -8.046 1.00 92.88 203 THR A CA 1
ATOM 1661 C C . THR A 1 203 ? -17.996 -5.522 -8.865 1.00 92.88 203 THR A C 1
ATOM 1663 O O . THR A 1 203 ? -18.689 -5.001 -9.740 1.00 92.88 203 THR A O 1
ATOM 1666 N N . PRO A 1 204 ? -16.734 -5.121 -8.609 1.00 91.75 204 PRO A N 1
ATOM 1667 C CA . PRO A 1 204 ? -16.068 -4.094 -9.401 1.00 91.75 204 PRO A CA 1
ATOM 1668 C C . PRO A 1 204 ? -16.077 -4.447 -10.887 1.00 91.75 204 PRO A C 1
ATOM 1670 O O . PRO A 1 204 ? -15.719 -5.561 -11.267 1.00 91.75 204 PRO A O 1
ATOM 1673 N N . VAL A 1 205 ? -16.480 -3.493 -11.725 1.00 90.06 205 VAL A N 1
ATOM 1674 C CA . VAL A 1 205 ? -16.657 -3.739 -13.168 1.00 90.06 205 VAL A CA 1
ATOM 1675 C C . VAL A 1 205 ? -15.312 -3.820 -13.894 1.00 90.06 205 VAL A C 1
ATOM 1677 O O . VAL A 1 205 ? -15.129 -4.618 -14.809 1.00 90.06 205 VAL A O 1
ATOM 1680 N N . ASP A 1 206 ? -14.361 -2.982 -13.485 1.00 90.25 206 ASP A N 1
ATOM 1681 C CA . ASP A 1 206 ? -13.021 -2.905 -14.059 1.00 90.25 206 ASP A CA 1
ATOM 1682 C C . ASP A 1 206 ? -12.011 -2.370 -13.025 1.00 90.25 206 ASP A C 1
ATOM 1684 O O . ASP A 1 206 ? -12.332 -2.134 -11.857 1.00 90.25 206 ASP A O 1
ATOM 1688 N N . ASN A 1 207 ? -10.760 -2.164 -13.437 1.00 85.94 207 ASN A N 1
ATOM 1689 C CA . ASN A 1 207 ? -9.706 -1.683 -12.537 1.00 85.94 207 ASN A CA 1
ATOM 1690 C C . ASN A 1 207 ? -9.896 -0.230 -12.090 1.00 85.94 207 ASN A C 1
ATOM 1692 O O . ASN A 1 207 ? -9.278 0.197 -11.126 1.00 85.94 207 ASN A O 1
ATOM 1696 N N . SER A 1 208 ? -10.680 0.573 -12.797 1.00 85.62 208 SER A N 1
ATOM 1697 C CA . SER A 1 208 ? -10.932 1.966 -12.424 1.00 85.62 208 SER A CA 1
ATOM 1698 C C . SER A 1 208 ? -12.096 2.119 -11.442 1.00 85.62 208 SER A C 1
ATOM 1700 O O . SER A 1 208 ? -12.236 3.174 -10.821 1.00 85.62 208 SER A O 1
ATOM 1702 N N . ASP A 1 209 ? -12.885 1.066 -11.235 1.00 89.56 209 ASP A N 1
ATOM 1703 C CA . ASP A 1 209 ? -13.959 1.013 -10.248 1.00 89.56 209 ASP A CA 1
ATOM 1704 C C . ASP A 1 209 ? -13.432 0.751 -8.823 1.00 89.56 209 ASP A C 1
ATOM 1706 O O . ASP A 1 209 ? -13.639 -0.295 -8.215 1.00 89.56 209 ASP A O 1
ATOM 1710 N N . LEU A 1 210 ? -12.680 1.718 -8.295 1.00 87.50 210 LEU A N 1
ATOM 1711 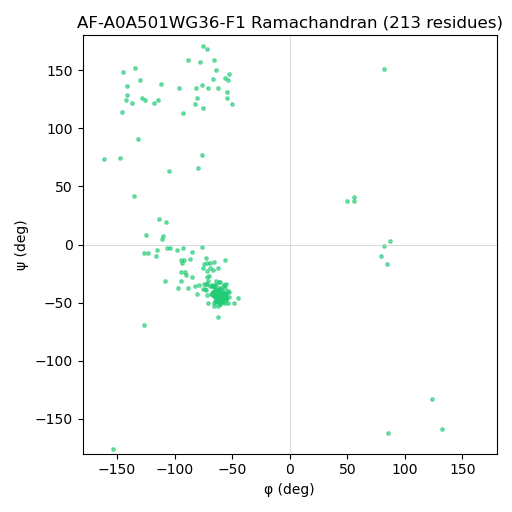C CA . LEU A 1 210 ? -12.003 1.618 -6.992 1.00 87.50 210 LEU A CA 1
ATOM 1712 C C . LEU A 1 210 ? -12.831 2.149 -5.826 1.00 87.50 210 LEU A C 1
ATOM 1714 O O . LEU A 1 210 ? -12.447 2.007 -4.653 1.00 87.50 210 LEU A O 1
ATOM 1718 N N . PHE A 1 211 ? -13.906 2.863 -6.154 1.00 90.56 211 PHE A N 1
ATOM 1719 C CA . PHE A 1 211 ? -14.765 3.530 -5.193 1.00 90.56 211 PHE A CA 1
ATOM 1720 C C . PHE A 1 211 ? -16.189 2.986 -5.153 1.00 90.56 211 PHE A C 1
ATOM 1722 O O . PHE A 1 211 ? -16.921 3.392 -4.247 1.00 90.56 211 PHE A O 1
ATOM 1729 N N . TYR A 1 212 ? -16.520 2.045 -6.046 1.00 90.56 212 TYR A N 1
ATOM 1730 C CA . TYR A 1 212 ? -17.770 1.284 -6.046 1.00 90.56 212 TYR A CA 1
ATOM 1731 C C . TYR A 1 212 ? -18.998 2.203 -6.074 1.00 90.56 212 TYR A C 1
ATOM 1733 O O . TYR A 1 212 ? -19.983 2.003 -5.365 1.00 90.56 212 TYR A O 1
ATOM 1741 N N . ASP A 1 213 ? -18.870 3.302 -6.817 1.00 86.19 213 ASP A N 1
ATOM 1742 C CA . ASP A 1 213 ? -19.851 4.379 -6.943 1.00 86.19 213 ASP A CA 1
ATOM 1743 C C . ASP A 1 213 ? -20.506 4.422 -8.326 1.00 86.19 213 ASP A C 1
ATOM 1745 O O . ASP A 1 213 ? -21.279 5.338 -8.623 1.00 86.19 213 ASP A O 1
ATOM 1749 N N . ARG A 1 214 ? -20.232 3.410 -9.156 1.00 82.62 214 ARG A N 1
ATOM 1750 C CA . ARG A 1 214 ? -20.899 3.223 -10.438 1.00 82.62 214 ARG A CA 1
ATOM 1751 C C . ARG A 1 214 ? -22.297 2.660 -10.199 1.00 82.62 214 ARG A C 1
ATOM 1753 O O . ARG A 1 214 ? -22.501 1.826 -9.318 1.00 82.62 214 ARG A O 1
ATOM 1760 N N . ARG A 1 215 ? -23.256 3.207 -10.942 1.00 59.72 215 ARG A N 1
ATOM 1761 C CA . ARG A 1 215 ? -24.649 2.755 -10.951 1.00 59.72 215 ARG A CA 1
ATOM 1762 C C . ARG A 1 215 ? -24.822 1.624 -11.945 1.00 59.72 215 ARG A C 1
ATOM 1764 O O . ARG A 1 215 ? -24.147 1.695 -12.996 1.00 59.72 215 ARG A O 1
#

pLDDT: mean 95.47, std 4.85, range [59.72, 98.75]

InterPro domains:
  IPR001264 Glycosyl transferase, family 51 [PF00912] (41-194)
  IPR023346 Lysozyme-like domain superfamily [SSF53955] (28-198)
  IPR036950 Transglycosylase domain [G3DSA:1.10.3810.10] (39-190)
  IPR050396 Glycosyltransferase 51/Transpeptidase [PTHR32282] (33-191)

Solvent-accessible surface area (backbone atoms only — not comparable to full-atom values): 11814 Å² total; per-residue (Å²): 115,68,70,62,52,54,52,51,53,50,52,52,52,50,51,54,48,53,52,55,50,49,52,35,53,54,40,46,70,44,38,65,57,57,51,51,53,57,66,69,36,89,61,58,78,58,58,64,83,67,47,51,73,67,54,49,49,51,49,32,61,62,49,23,60,57,58,91,79,42,55,24,57,56,84,78,56,48,23,23,27,97,53,29,65,45,26,51,51,37,48,64,78,77,35,96,79,82,54,85,59,76,53,48,53,49,31,50,47,30,7,42,71,16,46,36,77,72,41,58,70,66,55,52,48,29,51,43,53,28,54,43,52,50,39,68,57,100,88,41,77,33,40,10,51,50,54,40,25,39,69,80,68,71,32,58,53,84,69,53,52,73,68,59,50,38,40,54,63,49,7,54,88,42,19,80,68,18,19,68,86,86,23,42,67,54,19,52,53,39,32,56,38,49,50,32,41,75,74,62,80,42,76,54,86,35,39,83,39,70,69,66,77,79,130

Nearest PDB structures (foldseek):
  3vma-assembly1_A  TM=8.426E-01  e=7.375E-06  Escherichia coli K-12
  5hlb-assembly1_A  TM=7.903E-01  e=7.755E-06  Escherichia coli K-12
  5hl9-assembly1_A  TM=7.798E-01  e=9.480E-06  Escherichia coli K-12
  5fgz-assembly1_A  TM=8.634E-01  e=6.719E-05  Escherichia coli K-12
  3fwl-assembly1_A  TM=7.909E-01  e=1.732E-05  Escherichia coli

Sequence (215 aa):
MIKKLFVFFGLVILAVFLYYFSVILIARANTKEIVNEALASDKMKLELNDLTAEQLDALLKIQDPNFYNHKGVDFATPGTGVTTISQGLVKMYYFENFKPGPQKVKQTLIARFAFDPLTPKDTILKLFVNEAYLGQENGKPVKGFEDASQYYFHKEFKQLNWDEYLSLLSMIRAPFKFHYFNEREKNLERVGRIKKVLAGDYTPVDNSDLFYDRR

Secondary structure (DSSP, 8-state):
-HHHHHHHHHHHHHHHHHHHHHHHHHHHHHHHHHHHHHHHSTT----GGGS-HHHHHHHHHHH-TTTTTSSS--SSSTT--S--HHHHHHHHHS-SS--TTHHHHHHHHHIIIIIHHHS-HHHHHHHHHHH-EEEEETTEEEESHHHHHHHHHSS-GGG--HHHHHHHHHHTT-TTTT-TTTSHHHHHHHHHHHHHHHHTS----STT--S----

Foldseek 3Di:
DVVVVVVVVVVVVVVVVVVLVVLLVVLQVCQVVLLVVLCPDPLLPDALVLDDPLLVCLLCLQAPVCLVPAQQDDFFAFNNAHHHLLLVVLCVRVDPDDDPDVVSVSSSSSRRRHHRVVADSSSSVSSQQSAQFQQDDPPHTQGHQQSCCCVLPVDGSSPDDPLSSLLSSLCRVPNPCSPCVPNVVLSNVQSVQSVCSSVVVADRPGNVCSRNPDD

Mean predicted aligned error: 3.59 Å

Radius of gyration: 19.33 Å; Cα contacts (8 Å, |Δi|>4): 280; chains: 1; bounding box: 46×34×65 Å

=== Feature glossary ===
Key to the feature types in this record:

pLDDT. pLDDT is the predicted lDDT-Cα score: AlphaFold's confidence that the local environment of each residue (all inter-atomic distances within 15 Å) is correctly placed. It is a per-residue number between 0 and 100, with higher meaning more reliable.

Radius of gyration, Cα contacts, bounding box. The geometric summary reports three shape descriptors. Rg (radius of gyration) measures how spread out the Cα atoms are about their centre of mass; compact globular proteins have small Rg, elongated or unfolded ones large. Cα contacts (<8 Å, |i−j|>4) count long-range residue pairs in spatial proximity — high for tightly packed folds, near zero for rods or random coil. The bounding-box extents give the protein's footprint along x, y, z in Å.

Backbone torsions (φ/ψ). Backbone dihedral angles. Every residue except chain termini has a φ (preceding-C → N → Cα → C) and a ψ (N → Cα → C → next-N). They are reported in degrees following the IUPAC sign convention. Secondary structure is essentially a statement about which (φ, ψ) basin each residue occupies.

Contact-map, Ramachandran, and PAE plots. Plot images: a contact map (which residues are close in 3D, as an N×N binary image), a Ramachandran scatter (backbone torsion angles, revealing secondary-structure composition at a glance), and — for AlphaFold structures — a PAE heatmap (pairwise prediction confidence).

Predicted aligned error. Predicted Aligned Error (PAE) is an AlphaFold confidence matrix: entry (i, j) is the expected error in the position of residue j, in ångströms, when the prediction is superimposed on the true structure at residue i. Low PAE within a block of residues means that block is internally rigid and well-predicted; high PAE between two blocks means their relative placement is uncertain even if each block individually is confident.

Secondary structure (3-state, P-SEA). Three-state secondary structure (P-SEA) collapses the eight DSSP classes into helix (a), strand (b), and coil (c). P-SEA assigns these from Cα geometry alone — distances and angles — without requiring backbone oxygens, so it works on any Cα trace.

Solvent-accessible surface area. Solvent-accessible surface area (SASA) is the area in Å² traced out by the centre of a 1.4 Å probe sphere (a water molecule) rolled over the protein's van der Waals surface (Shrake–Rupley / Lee–Richards construction). Buried residues have near-zero SASA; fully exposed residues can exceed 200 Å². The total SASA scales roughly with the number of surface residues.

Foldseek 3Di. The Foldseek 3Di string encodes local tertiary geometry as a 20-letter alphabet — one character per residue — derived from the relative positions of nearby Cα atoms. Unlike the amino-acid sequence, 3Di is a direct function of the 3D structure, so two proteins with the same fold have similar 3Di strings even at low sequence identity.

B-factor. For experimental (PDB) structures, the B-factor (temperature factor) quantifies the positional spread of each atom in the crystal — a combination of thermal vibration and static disorder — in units of Å². High B-factors mark flexible loops or poorly resolved regions; low B-factors mark the rigid, well-ordered core.

mmCIF coordinates. The mmCIF block holds the 3D Cartesian coordinates of each backbone atom (N, Cα, C, O) in ångströms. mmCIF is the PDB's canonical archive format — a tagged-loop text representation of the atomic model.

InterPro / GO / CATH / organism. Functional annotations link the protein to curated databases. InterPro entries identify conserved domains and families by matching the sequence against member-database signatures (Pfam, PROSITE, CDD, …). Gene Ontology (GO) terms describe molecular function, biological process, and cellular component in a controlled vocabulary. CATH places the structure in a hierarchical fold classification (Class/Architecture/Topology/Homologous-superfamily). The organism is the source species.

Rendered structure images. Structure images are PyMOL renders from six or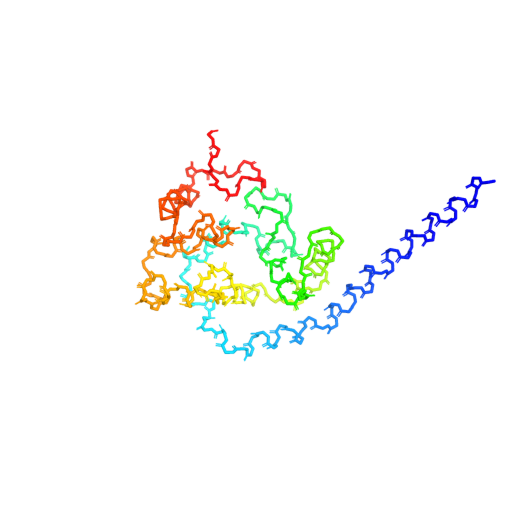thogonal camera directions. Cartoon representation draws helices as coils and strands as arrows; sticks shows the backbone as bonds; surface shows the solvent-excluded envelope. Rainbow coloring maps sequence position to hue (blue→red, N→C); chain coloring assigns a distinct color per polypeptide.

Sequence. This is the polypeptide sequence — one letter per residue, N-terminus first. Length ranges from a few dozen residues for small domains to over a thousand for large multi-domain proteins.

Secondary structure (8-state, DSSP). The SS8 string is DSSP's per-residue secondary-structure call. α-helix (H) means an i→i+4 H-bond ladder; β-strand (E) means the residue participates in a β-sheet; 3₁₀ (G) and π (I) are tighter and wider helices; T/S are turns/bends; '-' is loop.

Nearest PDB structures. Structural nearest neighbors (via Foldseek easy-search vs the PDB). Reported per hit: target PDB id, E-value, and alignment TM-score. A TM-score above ~0.5 is the conventional threshold for 'same fold'.